Protein AF-I3REA8-F1 (afdb_monomer_lite)

Foldseek 3Di:
DVVVCVVVCVVVVVVVVVVVVVVVCVPPPDPLVVLLVLLVVLLVVCVVVVPPPSVVSVVLSVVSVVDPDRVSSVVSSVVSVVVSVVVVVVVVVLVLVLLLLVLLLLLLVQLVLCVVVVNPVLPVLSVVLNVCVVVVNSPVSVVSSVVSVVVSVVVVVVPPPPDPDPDLVVLLVVLVLLLVLVLVLLVVLLVLDDPVLNVVSVVVSVVSVVLVVVLVVCVVVVNSVVSSVSSVVCVVVSVVSSVVSLVSCLVSLVVCCVVPVVVLLVVLLVLLVVVCPDPVLPSLSSSLNSLSVSLVVCVVVVVSVSSSVSSSSSVVSSSVVVSVPPD

pLDDT: mean 73.1, std 14.14, range [31.59, 96.38]

Structure (mmCIF, N/CA/C/O backbone):
data_AF-I3REA8-F1
#
_entry.id   AF-I3REA8-F1
#
loop_
_atom_site.group_PDB
_atom_site.id
_atom_site.type_symbol
_atom_site.label_atom_id
_atom_site.label_alt_id
_atom_site.label_comp_id
_atom_site.label_asym_id
_atom_site.label_entity_id
_atom_site.label_seq_id
_atom_site.pdbx_PDB_ins_code
_atom_site.Cartn_x
_atom_site.Cartn_y
_atom_site.Cartn_z
_atom_site.occupancy
_atom_site.B_iso_or_equiv
_atom_site.auth_seq_id
_atom_site.auth_comp_id
_atom_site.auth_asym_id
_atom_site.auth_atom_id
_atom_site.pdbx_PDB_model_num
ATOM 1 N N . MET A 1 1 ? 36.494 4.243 -7.833 1.00 34.94 1 MET A N 1
ATOM 2 C CA . MET A 1 1 ? 37.443 4.760 -8.853 1.00 34.94 1 MET A CA 1
ATOM 3 C C . MET A 1 1 ? 37.612 3.850 -10.078 1.00 34.94 1 MET A C 1
ATOM 5 O O . MET A 1 1 ? 37.670 4.367 -11.185 1.00 34.94 1 MET A O 1
ATOM 9 N N . VAL A 1 2 ? 37.601 2.518 -9.927 1.00 32.12 2 VAL A N 1
ATOM 10 C CA . VAL A 1 2 ? 37.816 1.547 -11.028 1.00 32.12 2 VAL A CA 1
ATOM 11 C C . VAL A 1 2 ? 36.715 1.563 -12.116 1.00 32.12 2 VAL A C 1
ATOM 13 O O . VAL A 1 2 ? 37.004 1.344 -13.288 1.00 32.12 2 VAL A O 1
ATOM 16 N N . GLY A 1 3 ? 35.459 1.883 -11.772 1.00 35.16 3 GLY A N 1
ATOM 17 C CA . GLY A 1 3 ? 34.331 1.889 -12.725 1.00 35.16 3 GLY A CA 1
ATOM 18 C C . GLY A 1 3 ? 34.251 3.112 -13.652 1.00 35.16 3 GLY A C 1
ATOM 19 O O . GLY A 1 3 ? 33.895 2.970 -14.820 1.00 35.16 3 GLY A O 1
ATOM 20 N N . ILE A 1 4 ? 34.625 4.299 -13.159 1.00 37.66 4 ILE A N 1
ATOM 21 C CA . ILE A 1 4 ? 34.679 5.535 -13.963 1.00 37.66 4 ILE A CA 1
ATOM 22 C C . ILE A 1 4 ? 35.888 5.482 -14.895 1.00 37.66 4 ILE A C 1
ATOM 24 O O . ILE A 1 4 ? 35.746 5.774 -16.077 1.00 37.66 4 ILE A O 1
ATOM 28 N N . PHE A 1 5 ? 37.033 4.993 -14.402 1.00 31.59 5 PHE A N 1
ATOM 29 C CA . PHE A 1 5 ? 38.205 4.755 -15.243 1.00 31.59 5 PHE A CA 1
ATOM 30 C C . PHE A 1 5 ? 37.894 3.779 -16.377 1.00 31.59 5 PHE A C 1
ATOM 32 O O . PHE A 1 5 ? 38.229 4.078 -17.510 1.00 31.59 5 PHE A O 1
ATOM 39 N N . ARG A 1 6 ? 37.165 2.679 -16.129 1.00 37.62 6 ARG A N 1
ATOM 40 C CA . ARG A 1 6 ? 36.762 1.750 -17.201 1.00 37.62 6 ARG A CA 1
ATOM 41 C C . ARG A 1 6 ? 35.836 2.385 -18.243 1.00 37.62 6 ARG A C 1
ATOM 43 O O . ARG A 1 6 ? 36.016 2.119 -19.420 1.00 37.62 6 ARG A O 1
ATOM 50 N N . ARG A 1 7 ? 34.870 3.225 -17.849 1.00 41.00 7 ARG A N 1
ATOM 51 C CA . ARG A 1 7 ? 33.922 3.859 -18.791 1.00 41.00 7 ARG A CA 1
ATOM 52 C C . ARG A 1 7 ? 34.532 5.021 -19.569 1.00 41.00 7 ARG A C 1
ATOM 54 O O . ARG A 1 7 ? 34.308 5.120 -20.769 1.00 41.00 7 ARG A O 1
ATOM 61 N N . VAL A 1 8 ? 35.321 5.866 -18.906 1.00 43.66 8 VAL A N 1
ATOM 62 C CA . VAL A 1 8 ? 36.072 6.944 -19.564 1.00 43.66 8 VAL A CA 1
ATOM 63 C C . VAL A 1 8 ? 37.126 6.339 -20.484 1.00 43.66 8 VAL A C 1
ATOM 65 O O . VAL A 1 8 ? 37.242 6.782 -21.617 1.00 43.66 8 VAL A O 1
ATOM 68 N N . PHE A 1 9 ? 37.803 5.266 -20.063 1.00 40.03 9 PHE A N 1
ATOM 69 C CA . PHE A 1 9 ? 38.713 4.520 -20.926 1.00 40.03 9 PHE A CA 1
ATOM 70 C C . PHE A 1 9 ? 37.974 3.920 -22.125 1.00 40.03 9 PHE A C 1
ATOM 72 O O . PHE A 1 9 ? 38.413 4.149 -23.233 1.00 40.03 9 PHE A O 1
ATOM 79 N N . SER A 1 10 ? 36.809 3.280 -21.972 1.00 46.38 10 SER A N 1
ATOM 80 C CA . SER A 1 10 ? 36.056 2.759 -23.127 1.00 46.38 10 SER A CA 1
ATOM 81 C C . SER A 1 10 ? 35.596 3.845 -24.105 1.00 46.38 10 SER A C 1
ATOM 83 O O . SER A 1 10 ? 35.670 3.637 -25.311 1.00 46.38 10 SER A O 1
ATOM 85 N N . ILE A 1 11 ? 35.141 5.002 -23.615 1.00 47.31 11 ILE A N 1
ATOM 86 C CA . ILE A 1 11 ? 34.682 6.114 -24.465 1.00 47.31 11 ILE A CA 1
ATOM 87 C C . ILE A 1 11 ? 35.872 6.792 -25.152 1.00 47.31 11 ILE A C 1
ATOM 89 O O . ILE A 1 11 ? 35.827 7.029 -26.354 1.00 47.31 11 ILE A O 1
ATOM 93 N N . VAL A 1 12 ? 36.960 7.050 -24.422 1.00 45.16 12 VAL A N 1
ATOM 94 C CA . VAL A 1 12 ? 38.190 7.629 -24.978 1.00 45.16 12 VAL A CA 1
ATOM 95 C C . VAL A 1 12 ? 38.856 6.649 -25.938 1.00 45.16 12 VAL A C 1
ATOM 97 O O . VAL A 1 12 ? 39.267 7.066 -27.009 1.00 45.16 12 VAL A O 1
ATOM 100 N N . SER A 1 13 ? 38.895 5.351 -25.632 1.00 44.44 13 SER A N 1
ATOM 101 C CA . SER A 1 13 ? 39.387 4.312 -26.538 1.00 44.44 13 SER A CA 1
ATOM 102 C C . SER A 1 13 ? 38.516 4.189 -27.778 1.00 44.44 13 SER A C 1
ATOM 104 O O . SER A 1 13 ? 39.076 4.011 -28.844 1.00 44.44 13 SER A O 1
ATOM 106 N N . PHE A 1 14 ? 37.190 4.327 -27.680 1.00 52.16 14 PHE A N 1
ATOM 107 C CA . PHE A 1 14 ? 36.294 4.298 -28.839 1.00 52.16 14 PHE A CA 1
ATOM 108 C C . PHE A 1 14 ? 36.443 5.552 -29.709 1.00 52.16 14 PHE A C 1
ATOM 110 O O . PHE A 1 14 ? 36.557 5.432 -30.921 1.00 52.16 14 PHE A O 1
ATOM 117 N N . ILE A 1 15 ? 36.538 6.744 -29.111 1.00 51.16 15 ILE A N 1
ATOM 118 C CA . ILE A 1 15 ? 36.806 7.998 -29.835 1.00 51.16 15 ILE A CA 1
ATOM 119 C C . ILE A 1 15 ? 38.202 7.968 -30.465 1.00 51.16 15 ILE A C 1
ATOM 121 O O . ILE A 1 15 ? 38.361 8.378 -31.608 1.00 51.16 15 ILE A O 1
ATOM 125 N N . PHE A 1 16 ? 39.206 7.440 -29.762 1.00 48.69 16 PHE A N 1
ATOM 126 C CA . PHE A 1 16 ? 40.563 7.277 -30.280 1.00 48.69 16 PHE A CA 1
ATOM 127 C C . PHE A 1 16 ? 40.622 6.205 -31.371 1.00 48.69 16 PHE A C 1
ATOM 129 O O . PHE A 1 16 ? 41.344 6.389 -32.346 1.00 48.69 16 PHE A O 1
ATOM 136 N N . LEU A 1 17 ? 39.828 5.130 -31.268 1.00 49.34 17 LEU A N 1
ATOM 137 C CA . LEU A 1 17 ? 39.669 4.143 -32.335 1.00 49.34 17 LEU A CA 1
ATOM 138 C C . LEU A 1 17 ? 39.026 4.803 -33.551 1.00 49.34 17 LEU A C 1
ATOM 140 O O . LEU A 1 17 ? 39.574 4.691 -34.630 1.00 49.34 17 LEU A O 1
ATOM 144 N N . MET A 1 18 ? 37.938 5.555 -33.375 1.00 54.00 18 MET A N 1
ATOM 145 C CA . MET A 1 18 ? 37.237 6.262 -34.451 1.00 54.00 18 MET A CA 1
ATOM 146 C C . MET A 1 18 ? 38.106 7.350 -35.091 1.00 54.00 18 MET A C 1
ATOM 148 O O . MET A 1 18 ? 38.088 7.494 -36.306 1.00 54.00 18 MET A O 1
ATOM 152 N N . ALA A 1 19 ? 38.918 8.070 -34.312 1.00 49.66 19 ALA A N 1
ATOM 153 C CA . ALA A 1 19 ? 39.849 9.083 -34.807 1.00 49.66 19 ALA A CA 1
ATOM 154 C C . ALA A 1 19 ? 41.072 8.464 -35.505 1.00 49.66 19 ALA A C 1
ATOM 156 O O . ALA A 1 19 ? 41.482 8.946 -36.557 1.00 49.66 19 ALA A O 1
ATOM 157 N N . SER A 1 20 ? 41.624 7.367 -34.974 1.00 46.41 20 SER A N 1
ATOM 158 C CA . SER A 1 20 ? 42.714 6.612 -35.617 1.00 46.41 20 SER A CA 1
ATOM 159 C C . SER A 1 20 ? 42.225 5.907 -36.882 1.00 46.41 20 SER A C 1
ATOM 161 O O . SER A 1 20 ? 42.949 5.842 -37.870 1.00 46.41 20 SER A O 1
ATOM 163 N N . PHE A 1 21 ? 40.977 5.436 -36.878 1.00 48.91 21 PHE A N 1
ATOM 164 C CA . PHE A 1 21 ? 40.299 4.851 -38.029 1.00 48.91 21 PHE A CA 1
ATOM 165 C C . PHE A 1 21 ? 39.989 5.926 -39.075 1.00 48.91 21 PHE A C 1
ATOM 167 O O . PHE A 1 21 ? 40.261 5.698 -40.245 1.00 48.91 21 PHE A O 1
ATOM 174 N N . ALA A 1 22 ? 39.545 7.125 -38.675 1.00 49.56 22 ALA A N 1
ATOM 175 C CA . ALA A 1 22 ? 39.353 8.287 -39.553 1.00 49.56 22 ALA A CA 1
ATOM 176 C C . ALA A 1 22 ? 40.673 8.795 -40.170 1.00 49.56 22 ALA A C 1
ATOM 178 O O . ALA A 1 22 ? 40.727 9.127 -41.353 1.00 49.56 22 ALA A O 1
ATOM 179 N N . TYR A 1 23 ? 41.764 8.810 -39.395 1.00 46.69 23 TYR A N 1
ATOM 180 C CA . TYR A 1 23 ? 43.090 9.212 -39.874 1.00 46.69 23 TYR A CA 1
ATOM 181 C C . TYR A 1 23 ? 43.719 8.160 -40.804 1.00 46.69 23 TYR A C 1
ATOM 183 O O . TYR A 1 23 ? 44.308 8.507 -41.826 1.00 46.69 23 TYR A O 1
ATOM 191 N N . ALA A 1 24 ? 43.543 6.868 -40.507 1.00 43.19 24 ALA A N 1
ATOM 192 C CA . ALA A 1 24 ? 43.975 5.776 -41.381 1.00 43.19 24 ALA A CA 1
ATOM 193 C C . ALA A 1 24 ? 43.158 5.697 -42.691 1.00 43.19 24 ALA A C 1
ATOM 195 O O . ALA A 1 24 ? 43.702 5.323 -43.728 1.00 43.19 24 ALA A O 1
ATOM 196 N N . THR A 1 25 ? 41.877 6.091 -42.673 1.00 48.91 25 THR A N 1
ATOM 197 C CA . THR A 1 25 ? 40.966 6.044 -43.838 1.00 48.91 25 THR A CA 1
ATOM 198 C C . THR A 1 25 ? 41.078 7.238 -44.788 1.00 48.91 25 THR A C 1
ATOM 200 O O . THR A 1 25 ? 40.763 7.077 -45.967 1.00 48.91 25 THR A O 1
ATOM 203 N N . TYR A 1 26 ? 41.605 8.393 -44.356 1.00 45.50 26 TYR A N 1
ATOM 204 C CA . TYR A 1 26 ? 41.905 9.521 -45.259 1.00 45.50 26 TYR A CA 1
ATOM 205 C C . TYR A 1 26 ? 42.948 9.159 -46.338 1.00 45.50 26 TYR A C 1
ATOM 207 O O . TYR A 1 26 ? 42.904 9.693 -47.442 1.00 45.50 26 TYR A O 1
ATOM 215 N N . ASN A 1 27 ? 43.845 8.206 -46.052 1.00 49.44 27 ASN A N 1
ATOM 216 C CA . ASN A 1 27 ? 44.946 7.831 -46.948 1.00 49.44 27 ASN A CA 1
ATOM 217 C C . ASN A 1 27 ? 44.719 6.538 -47.765 1.00 49.44 27 ASN A C 1
ATOM 219 O O . ASN A 1 27 ? 45.520 6.269 -48.657 1.00 49.44 27 ASN A O 1
ATOM 223 N N . ALA A 1 28 ? 43.676 5.733 -47.496 1.00 48.09 28 ALA A N 1
ATOM 224 C CA . ALA A 1 28 ? 43.555 4.366 -48.048 1.00 48.09 28 ALA A CA 1
ATOM 225 C C . ALA A 1 28 ? 42.221 4.013 -48.751 1.00 48.09 28 ALA A C 1
ATOM 227 O O . ALA A 1 28 ? 42.108 2.930 -49.323 1.00 48.09 28 ALA A O 1
ATOM 228 N N . GLY A 1 29 ? 41.226 4.909 -48.769 1.00 53.38 29 GLY A N 1
ATOM 229 C CA . GLY A 1 29 ? 39.889 4.611 -49.303 1.00 53.38 29 GLY A CA 1
ATOM 230 C C . GLY A 1 29 ? 38.980 3.922 -48.274 1.00 53.38 29 GLY A C 1
ATOM 231 O O . GLY A 1 29 ? 39.440 3.226 -47.372 1.00 53.38 29 GLY A O 1
ATOM 232 N N . TYR A 1 30 ? 37.671 4.168 -48.362 1.00 56.44 30 TYR A N 1
ATOM 233 C CA . TYR A 1 30 ? 36.697 3.734 -47.353 1.00 56.44 30 TYR A CA 1
ATOM 234 C C . TYR A 1 30 ? 36.359 2.240 -47.451 1.00 56.44 30 TYR A C 1
ATOM 236 O O . TYR A 1 30 ? 35.875 1.773 -48.484 1.00 56.44 30 TYR A O 1
ATOM 244 N N . ASP A 1 31 ? 36.496 1.514 -46.337 1.00 64.12 31 ASP A N 1
ATOM 245 C CA . ASP A 1 31 ? 35.938 0.168 -46.183 1.00 64.12 31 ASP A CA 1
ATOM 246 C C . ASP A 1 31 ? 34.437 0.240 -45.861 1.00 64.12 31 ASP A C 1
ATOM 248 O O . ASP A 1 31 ? 33.996 0.211 -44.708 1.00 64.12 31 ASP A O 1
ATOM 252 N N . VAL A 1 32 ? 33.635 0.334 -46.921 1.00 63.66 32 VAL A N 1
ATOM 253 C CA . VAL A 1 32 ? 32.167 0.333 -46.845 1.00 63.66 32 VAL A CA 1
ATOM 254 C C . VAL A 1 32 ? 31.642 -0.934 -46.153 1.00 63.66 32 VAL A C 1
ATOM 256 O O . VAL A 1 32 ? 30.628 -0.870 -45.462 1.00 63.66 32 VAL A O 1
ATOM 259 N N . ARG A 1 33 ? 32.340 -2.078 -46.253 1.00 65.12 33 ARG A N 1
ATOM 260 C CA . ARG A 1 33 ? 31.916 -3.322 -45.583 1.00 65.12 33 ARG A CA 1
ATOM 261 C C . ARG A 1 33 ? 32.076 -3.227 -44.067 1.00 65.12 33 ARG A C 1
ATOM 263 O O . ARG A 1 33 ? 31.204 -3.702 -43.343 1.00 65.12 33 ARG A O 1
ATOM 270 N N . GLY A 1 34 ? 33.131 -2.568 -43.590 1.00 60.69 34 GLY A N 1
ATOM 271 C CA . GLY A 1 34 ? 33.326 -2.278 -42.168 1.00 60.69 34 GLY A CA 1
ATOM 272 C C . GLY A 1 34 ? 32.207 -1.412 -41.576 1.00 60.69 34 GLY A C 1
ATOM 273 O O . GLY A 1 34 ? 31.684 -1.724 -40.506 1.00 60.69 34 GLY A O 1
ATOM 274 N N . LEU A 1 35 ? 31.770 -0.373 -42.297 1.00 64.50 35 LEU A N 1
ATOM 275 C CA . LEU A 1 35 ? 30.664 0.502 -41.870 1.00 64.50 35 LEU A CA 1
ATOM 276 C C . LEU A 1 35 ? 29.311 -0.226 -41.831 1.00 64.50 35 LEU A C 1
ATOM 278 O O . LEU A 1 35 ? 28.515 -0.014 -40.912 1.00 64.50 35 LEU A O 1
ATOM 282 N N . VAL A 1 36 ? 29.069 -1.129 -42.787 1.00 68.88 36 VAL A N 1
ATOM 283 C CA . VAL A 1 36 ? 27.888 -2.008 -42.779 1.00 68.88 36 VAL A CA 1
ATOM 284 C C . VAL A 1 36 ? 27.900 -2.904 -41.536 1.00 68.88 36 VAL A C 1
ATOM 286 O O . VAL A 1 36 ? 26.904 -2.944 -40.819 1.00 68.88 36 VAL A O 1
ATOM 289 N N . ALA A 1 37 ? 29.029 -3.544 -41.218 1.00 67.31 37 ALA A N 1
ATOM 290 C CA . ALA A 1 37 ? 29.143 -4.423 -40.051 1.00 67.31 37 ALA A CA 1
ATOM 291 C C . ALA A 1 37 ? 28.946 -3.681 -38.713 1.00 67.31 37 ALA A C 1
ATOM 293 O O . ALA A 1 37 ? 28.313 -4.200 -37.791 1.00 67.31 37 ALA A O 1
ATOM 294 N N . ILE A 1 38 ? 29.455 -2.448 -38.595 1.00 64.31 38 ILE A N 1
ATOM 295 C CA . ILE A 1 38 ? 29.219 -1.589 -37.421 1.00 64.31 38 ILE A CA 1
ATOM 296 C C . ILE A 1 38 ? 27.727 -1.259 -37.290 1.00 64.31 38 ILE A C 1
ATOM 298 O O . ILE A 1 38 ? 27.168 -1.347 -36.196 1.00 64.31 38 ILE A O 1
ATOM 302 N N . SER A 1 39 ? 27.068 -0.931 -38.401 1.00 70.62 39 SER A N 1
ATOM 303 C CA . SER A 1 39 ? 25.641 -0.594 -38.427 1.00 70.62 39 SER A CA 1
ATOM 304 C C . SER A 1 39 ? 24.752 -1.794 -38.073 1.00 70.62 39 SER A C 1
ATOM 306 O O . SER A 1 39 ? 23.828 -1.663 -37.273 1.00 70.62 39 SER A O 1
ATOM 308 N N . GLU A 1 40 ? 25.066 -2.986 -38.587 1.00 72.19 40 GLU A N 1
ATOM 309 C CA . GLU A 1 40 ? 24.373 -4.233 -38.232 1.00 72.19 40 GLU A CA 1
ATOM 310 C C . GLU A 1 40 ? 24.518 -4.578 -36.743 1.00 72.19 40 GLU A C 1
ATOM 312 O O . GLU A 1 40 ? 23.545 -4.977 -36.099 1.00 72.19 40 GLU A O 1
ATOM 317 N N . ASN A 1 41 ? 25.707 -4.376 -36.167 1.00 66.56 41 ASN A N 1
ATOM 318 C CA . ASN A 1 41 ? 25.930 -4.574 -34.735 1.00 66.56 41 ASN A CA 1
ATOM 319 C C . ASN A 1 41 ? 25.129 -3.580 -33.885 1.00 66.56 41 ASN A C 1
ATOM 321 O O . ASN A 1 41 ? 24.501 -3.986 -32.905 1.00 66.56 41 ASN A O 1
ATOM 325 N N . SER A 1 42 ? 25.110 -2.300 -34.262 1.00 63.94 42 SER A N 1
ATOM 326 C CA . SER A 1 42 ? 24.297 -1.278 -33.589 1.00 63.94 42 SER A CA 1
ATOM 327 C C . SER A 1 42 ? 22.808 -1.633 -33.623 1.00 63.94 42 SER A C 1
ATOM 329 O O . SER A 1 42 ? 22.138 -1.562 -32.593 1.00 63.94 42 SER A O 1
ATOM 331 N N . TYR A 1 43 ? 22.308 -2.114 -34.766 1.00 72.81 43 TYR A N 1
ATOM 332 C CA . TYR A 1 43 ? 20.936 -2.607 -34.897 1.00 72.81 43 TYR A CA 1
ATOM 333 C C . TYR A 1 43 ? 20.658 -3.819 -34.005 1.00 72.81 43 TYR A C 1
ATOM 335 O O . TYR A 1 43 ? 19.687 -3.799 -33.255 1.00 72.81 43 TYR A O 1
ATOM 343 N N . SER A 1 44 ? 21.525 -4.838 -34.005 1.00 66.62 44 SER A N 1
ATOM 344 C CA . SER A 1 44 ? 21.339 -6.031 -33.165 1.00 66.62 44 SER A CA 1
ATOM 345 C C . SER A 1 44 ? 21.318 -5.691 -31.669 1.00 66.62 44 SER A C 1
ATOM 347 O O . SER A 1 44 ? 20.551 -6.273 -30.899 1.00 66.62 44 SER A O 1
ATOM 349 N N . ILE A 1 45 ? 22.125 -4.715 -31.237 1.00 58.00 45 ILE A N 1
ATOM 350 C CA . ILE A 1 45 ? 22.083 -4.200 -29.864 1.00 58.00 45 ILE A CA 1
ATOM 351 C C . ILE A 1 45 ? 20.725 -3.538 -29.582 1.00 58.00 45 ILE A C 1
ATOM 353 O O . ILE A 1 45 ? 20.102 -3.853 -28.568 1.00 58.00 45 ILE A O 1
ATOM 357 N N . CYS A 1 46 ? 20.233 -2.669 -30.469 1.00 62.31 46 CYS A N 1
ATOM 358 C CA . CYS A 1 46 ? 18.924 -2.020 -30.329 1.00 62.31 46 CYS A CA 1
ATOM 359 C C . CYS A 1 46 ? 17.749 -3.016 -30.352 1.00 62.31 46 CYS A C 1
ATOM 361 O O . CYS A 1 46 ? 16.802 -2.864 -29.578 1.00 62.31 46 CYS A O 1
ATOM 363 N N . GLU A 1 47 ? 17.826 -4.058 -31.180 1.00 69.38 47 GLU A N 1
ATOM 364 C CA . GLU A 1 47 ? 16.844 -5.143 -31.279 1.00 69.38 47 GLU A CA 1
ATOM 365 C C . GLU A 1 47 ? 16.774 -5.946 -29.976 1.00 69.38 47 GLU A C 1
ATOM 367 O O . GLU A 1 47 ? 15.705 -6.075 -29.373 1.00 69.38 47 GLU A O 1
ATOM 372 N N . ARG A 1 48 ? 17.927 -6.400 -29.461 1.00 59.41 48 ARG A N 1
ATOM 373 C CA . ARG A 1 48 ? 18.016 -7.106 -28.169 1.00 59.41 48 ARG A CA 1
ATOM 374 C C . ARG A 1 48 ? 17.482 -6.273 -27.005 1.00 59.41 48 ARG A C 1
ATOM 376 O O . ARG A 1 48 ? 16.978 -6.830 -26.031 1.00 59.41 48 ARG A O 1
ATOM 383 N N . LEU A 1 49 ? 17.598 -4.950 -27.098 1.00 53.28 49 LEU A N 1
ATOM 384 C CA . LEU A 1 49 ? 17.145 -4.005 -26.079 1.00 53.28 49 LEU A CA 1
ATOM 385 C C . LEU A 1 49 ? 15.704 -3.505 -26.285 1.00 53.28 49 LEU A C 1
ATOM 387 O O . LEU A 1 49 ? 15.243 -2.711 -25.468 1.00 53.28 49 LEU A O 1
ATOM 391 N N . LYS A 1 50 ? 14.975 -4.003 -27.298 1.00 67.38 50 LYS A N 1
ATOM 392 C CA . LYS A 1 50 ? 13.574 -3.648 -27.604 1.00 67.38 50 LYS A CA 1
ATOM 393 C C . LYS A 1 50 ? 13.361 -2.146 -27.845 1.00 67.38 50 LYS A C 1
ATOM 395 O O . LYS A 1 50 ? 12.512 -1.520 -27.209 1.00 67.38 50 LYS A O 1
ATOM 400 N N . TYR A 1 51 ? 14.147 -1.564 -28.748 1.00 64.06 51 TYR A N 1
ATOM 401 C CA . TYR A 1 51 ? 13.960 -0.179 -29.188 1.00 64.06 51 TYR A CA 1
ATOM 402 C C . TYR A 1 51 ? 12.566 0.047 -29.816 1.00 64.06 51 TYR A C 1
ATOM 404 O O . TYR A 1 51 ? 12.031 -0.841 -30.475 1.00 64.06 51 TYR A O 1
ATOM 412 N N . GLU A 1 52 ? 11.959 1.217 -29.591 1.00 67.81 52 GLU A N 1
ATOM 413 C CA . GLU A 1 52 ? 10.585 1.508 -30.045 1.00 67.81 52 GLU A CA 1
ATOM 414 C C . GLU A 1 52 ? 10.519 1.747 -31.567 1.00 67.81 52 GLU A C 1
ATOM 416 O O . GLU A 1 52 ? 9.602 1.244 -32.215 1.00 67.81 52 GLU A O 1
ATOM 421 N N . ASP A 1 53 ? 11.541 2.376 -32.163 1.00 72.06 53 ASP A N 1
ATOM 422 C CA . ASP A 1 53 ? 11.599 2.672 -33.606 1.00 72.06 53 ASP A CA 1
ATOM 423 C C . ASP A 1 53 ? 12.543 1.711 -34.355 1.00 72.06 53 ASP A C 1
ATOM 425 O O . ASP A 1 53 ? 13.376 2.110 -35.170 1.00 72.06 53 ASP A O 1
ATOM 429 N N . LEU A 1 54 ? 12.443 0.404 -34.072 1.00 73.75 54 LEU A N 1
ATOM 430 C CA . LEU A 1 54 ? 13.278 -0.620 -34.727 1.00 73.75 54 LEU A CA 1
ATOM 431 C C . LEU A 1 54 ? 13.166 -0.600 -36.252 1.00 73.75 54 LEU A C 1
ATOM 433 O O . LEU A 1 54 ? 14.134 -0.921 -36.933 1.00 73.75 54 LEU A O 1
ATOM 437 N N . LYS A 1 55 ? 12.008 -0.194 -36.774 1.00 78.75 55 LYS A N 1
ATOM 438 C CA . LYS A 1 55 ? 11.740 -0.123 -38.210 1.00 78.75 55 LYS A CA 1
ATOM 439 C C . LYS A 1 55 ? 12.593 0.940 -38.910 1.00 78.75 55 LYS A C 1
ATOM 441 O O . LYS A 1 55 ? 13.144 0.668 -39.966 1.00 78.75 55 LYS A O 1
ATOM 446 N N . GLU A 1 56 ? 12.775 2.103 -38.284 1.00 77.56 56 GLU A N 1
ATOM 447 C CA . GLU A 1 56 ? 13.625 3.179 -38.811 1.00 77.56 56 GLU A CA 1
ATOM 448 C C . GLU A 1 56 ? 15.102 2.753 -38.841 1.00 77.56 56 GLU A C 1
ATOM 450 O O . GLU A 1 56 ? 15.799 2.972 -39.830 1.00 77.56 56 GLU A O 1
ATOM 455 N N . LEU A 1 57 ? 15.571 2.053 -37.799 1.00 72.06 57 LEU A N 1
ATOM 456 C CA . LEU A 1 57 ? 16.928 1.493 -37.772 1.00 72.06 57 LEU A CA 1
ATOM 457 C C . LEU A 1 57 ? 17.109 0.367 -38.801 1.00 72.06 57 LEU A C 1
ATOM 459 O O . LEU A 1 57 ? 18.163 0.270 -39.427 1.00 72.06 57 LEU A O 1
ATOM 463 N N . GLU A 1 58 ? 16.096 -0.481 -38.984 1.00 81.75 58 GLU A N 1
ATOM 464 C CA . GLU A 1 58 ? 16.104 -1.553 -39.982 1.00 81.75 58 GLU A CA 1
ATOM 465 C C . GLU A 1 58 ? 16.194 -0.988 -41.406 1.00 81.75 58 GLU A C 1
ATOM 467 O O . GLU A 1 58 ? 16.953 -1.506 -42.229 1.00 81.75 58 GLU A O 1
ATOM 472 N N . ASP A 1 59 ? 15.474 0.100 -41.686 1.00 83.75 59 ASP A N 1
ATOM 473 C CA . ASP A 1 59 ? 15.495 0.784 -42.978 1.00 83.75 59 ASP A CA 1
ATOM 474 C C . ASP A 1 59 ? 16.872 1.418 -43.256 1.00 83.75 59 ASP A C 1
ATOM 476 O O . ASP A 1 59 ? 17.406 1.251 -44.354 1.00 83.75 59 ASP A O 1
ATOM 480 N N . ILE A 1 60 ? 17.520 2.016 -42.246 1.00 78.62 60 ILE A N 1
ATOM 481 C CA . ILE A 1 60 ? 18.896 2.545 -42.349 1.00 78.62 60 ILE A CA 1
ATOM 482 C C . ILE A 1 60 ? 19.919 1.418 -42.600 1.00 78.62 60 ILE A C 1
ATOM 484 O O . ILE A 1 60 ? 20.819 1.567 -43.433 1.00 78.62 60 ILE A O 1
ATOM 488 N N . VAL A 1 61 ? 19.777 0.262 -41.935 1.00 80.62 61 VAL A N 1
ATOM 489 C CA . VAL A 1 61 ? 20.638 -0.918 -42.171 1.00 80.62 61 VAL A CA 1
ATOM 490 C C . VAL A 1 61 ? 20.416 -1.517 -43.562 1.00 80.62 61 VAL A C 1
ATOM 492 O O . VAL A 1 61 ? 21.365 -1.979 -44.199 1.00 80.62 61 VAL A O 1
ATOM 495 N N . LYS A 1 62 ? 19.180 -1.526 -44.067 1.00 84.19 62 LYS A N 1
ATOM 496 C CA . LYS A 1 62 ? 18.896 -1.954 -45.445 1.00 84.19 62 LYS A CA 1
ATOM 497 C C . LYS A 1 62 ? 19.489 -0.982 -46.457 1.00 84.19 62 LYS A C 1
ATOM 499 O O . LYS A 1 62 ? 20.052 -1.423 -47.457 1.00 84.19 62 LYS A O 1
ATOM 504 N N . GLU A 1 63 ? 19.408 0.316 -46.183 1.00 82.81 63 GLU A N 1
ATOM 505 C CA . GLU A 1 63 ? 19.937 1.348 -47.064 1.00 82.81 63 GLU A CA 1
ATOM 506 C C . GLU A 1 63 ? 21.466 1.274 -47.159 1.00 82.81 63 GLU A C 1
ATOM 508 O O . GLU A 1 63 ? 21.996 1.215 -48.268 1.00 82.81 63 GLU A O 1
ATOM 513 N N . ILE A 1 64 ? 22.187 1.168 -46.035 1.00 78.56 64 ILE A N 1
ATOM 514 C CA . ILE A 1 64 ? 23.661 1.139 -46.044 1.00 78.56 64 ILE A CA 1
ATOM 515 C C . ILE A 1 64 ? 24.230 -0.077 -46.798 1.00 78.56 64 ILE A C 1
ATOM 517 O O . ILE A 1 64 ? 25.269 0.036 -47.446 1.00 78.56 64 ILE A O 1
ATOM 521 N N . LYS A 1 65 ? 23.516 -1.215 -46.813 1.00 80.31 65 LYS A N 1
ATOM 522 C CA . LYS A 1 65 ? 23.885 -2.414 -47.594 1.00 80.31 65 LYS A CA 1
ATOM 523 C C . LYS A 1 65 ? 23.863 -2.187 -49.109 1.00 80.31 65 LYS A C 1
ATOM 525 O O . LYS A 1 65 ? 24.559 -2.892 -49.837 1.00 80.31 65 LYS A O 1
ATOM 530 N N . GLY A 1 66 ? 23.064 -1.231 -49.584 1.00 77.50 66 GLY A N 1
ATOM 531 C CA . GLY A 1 66 ? 22.929 -0.888 -51.003 1.00 77.50 66 GLY A CA 1
ATOM 532 C C . GLY A 1 66 ? 23.813 0.275 -51.463 1.00 77.50 66 GLY A C 1
ATOM 533 O O . GLY A 1 66 ? 23.845 0.583 -52.656 1.00 77.50 66 GLY A O 1
ATOM 534 N N . VAL A 1 67 ? 24.526 0.939 -50.549 1.00 77.00 67 VAL A N 1
ATOM 535 C CA . VAL A 1 67 ? 25.266 2.170 -50.843 1.00 77.00 67 VAL A CA 1
ATOM 536 C C . VAL A 1 67 ? 26.678 1.864 -51.344 1.00 77.00 67 VAL A C 1
ATOM 538 O O . VAL A 1 67 ? 27.470 1.202 -50.683 1.00 77.00 67 VAL A O 1
ATOM 541 N N . ARG A 1 68 ? 27.006 2.393 -52.529 1.00 67.31 68 ARG A N 1
ATOM 542 C CA . ARG A 1 68 ? 28.367 2.376 -53.102 1.00 67.31 68 ARG A CA 1
ATOM 543 C C . ARG A 1 68 ? 29.141 3.671 -52.858 1.00 67.31 68 ARG A C 1
ATOM 545 O O . ARG A 1 68 ? 30.347 3.690 -53.066 1.00 67.31 68 ARG A O 1
ATOM 552 N N . ASP A 1 69 ? 28.443 4.732 -52.455 1.00 75.50 69 ASP A N 1
ATOM 553 C CA . ASP A 1 69 ? 29.023 6.033 -52.130 1.00 75.50 69 ASP A CA 1
ATOM 554 C C . ASP A 1 69 ? 29.562 6.037 -50.686 1.00 75.50 69 ASP A C 1
ATOM 556 O O . ASP A 1 69 ? 28.776 5.938 -49.737 1.00 75.50 69 ASP A O 1
ATOM 560 N N . PRO A 1 70 ? 30.882 6.178 -50.493 1.00 62.56 70 PRO A N 1
ATOM 561 C CA . PRO A 1 70 ? 31.494 6.210 -49.173 1.00 62.56 70 PRO A CA 1
ATOM 562 C C . PRO A 1 70 ? 30.959 7.290 -48.230 1.00 62.56 70 PRO A C 1
ATOM 564 O O . PRO A 1 70 ? 30.837 7.042 -47.031 1.00 62.56 70 PRO A O 1
ATOM 567 N N . LEU A 1 71 ? 30.621 8.474 -48.751 1.00 65.06 71 LEU A N 1
ATOM 568 C CA . LEU A 1 71 ? 30.143 9.586 -47.924 1.00 65.06 71 LEU A CA 1
ATOM 569 C C . LEU A 1 71 ? 28.742 9.300 -47.389 1.00 65.06 71 LEU A C 1
ATOM 571 O O . LEU A 1 71 ? 28.463 9.513 -46.209 1.00 65.06 71 LEU A O 1
ATOM 575 N N . LYS A 1 72 ? 27.880 8.740 -48.240 1.00 71.81 72 LYS A N 1
ATOM 576 C CA . LYS A 1 72 ? 26.546 8.299 -47.842 1.00 71.81 72 LYS A CA 1
ATOM 577 C C . LYS A 1 72 ? 26.600 7.127 -46.855 1.00 71.81 72 LYS A C 1
ATOM 579 O O . LYS A 1 72 ? 25.833 7.113 -45.896 1.00 71.81 72 LYS A O 1
ATOM 584 N N . ALA A 1 73 ? 27.521 6.178 -47.037 1.00 64.69 73 ALA A N 1
ATOM 585 C CA . ALA A 1 73 ? 27.706 5.069 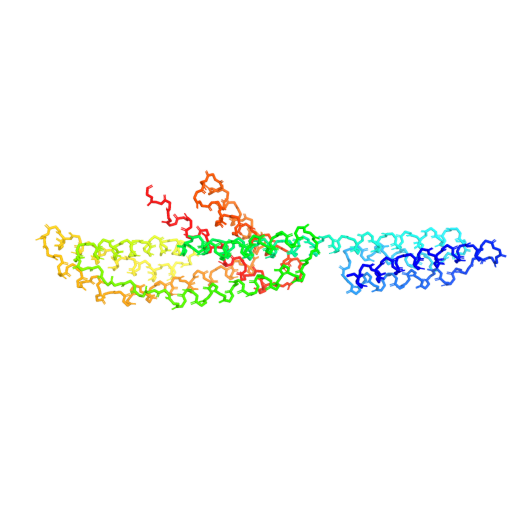-46.098 1.00 64.69 73 ALA A CA 1
ATOM 586 C C . ALA A 1 73 ? 28.169 5.561 -44.716 1.00 64.69 73 ALA A C 1
ATOM 588 O O . ALA A 1 73 ? 27.652 5.113 -43.692 1.00 64.69 73 ALA A O 1
ATOM 589 N N . LEU A 1 74 ? 29.096 6.524 -44.683 1.00 61.88 74 LEU A N 1
ATOM 590 C CA . LEU A 1 74 ? 29.558 7.153 -43.447 1.00 61.88 74 LEU A CA 1
ATOM 591 C C . LEU A 1 74 ? 28.427 7.906 -42.737 1.00 61.88 74 LEU A C 1
ATOM 593 O O . LEU A 1 74 ? 28.265 7.759 -41.527 1.00 61.88 74 LEU A O 1
ATOM 597 N N . TYR A 1 75 ? 27.627 8.670 -43.484 1.00 72.94 75 TYR A N 1
ATOM 598 C CA . TYR A 1 75 ? 26.478 9.391 -42.942 1.00 72.94 75 TYR A CA 1
ATOM 599 C C . TYR A 1 75 ? 25.480 8.438 -42.273 1.00 72.94 75 TYR A C 1
ATOM 601 O O . TYR A 1 75 ? 25.192 8.596 -41.090 1.00 72.94 75 TYR A O 1
ATOM 609 N N . LEU A 1 76 ? 25.039 7.393 -42.982 1.00 72.00 76 LEU A N 1
ATOM 610 C CA . LEU A 1 76 ? 24.087 6.405 -42.456 1.00 72.00 76 LEU A CA 1
ATOM 611 C C . LEU A 1 76 ? 24.639 5.657 -41.231 1.00 72.00 76 LEU A C 1
ATOM 613 O O . LEU A 1 76 ? 23.921 5.456 -40.249 1.00 72.00 76 LEU A O 1
ATOM 617 N N . SER A 1 77 ? 25.928 5.298 -41.252 1.00 66.81 77 SER A N 1
ATOM 618 C CA . SER A 1 77 ? 26.598 4.661 -40.111 1.00 66.81 77 SER A CA 1
ATOM 619 C C . SER A 1 77 ? 26.729 5.597 -38.903 1.00 66.81 77 SER A C 1
ATOM 621 O O . SER A 1 77 ? 26.692 5.124 -37.767 1.00 66.81 77 SER A O 1
ATOM 623 N N . SER A 1 78 ? 26.893 6.905 -39.116 1.00 65.44 78 SER A N 1
ATOM 624 C CA . SER A 1 78 ? 26.882 7.893 -38.031 1.00 65.44 78 SER A CA 1
ATOM 625 C C . SER A 1 78 ? 25.481 8.035 -37.451 1.00 65.44 78 SER A C 1
ATOM 627 O O . SER A 1 78 ? 25.317 7.975 -36.238 1.00 65.44 78 SER A O 1
ATOM 629 N N . THR A 1 79 ? 24.458 8.142 -38.305 1.00 74.62 79 THR A N 1
ATOM 630 C CA . THR A 1 79 ? 23.061 8.298 -37.881 1.00 74.62 79 THR A CA 1
ATOM 631 C C . THR A 1 79 ? 22.597 7.134 -37.010 1.00 74.62 79 THR A C 1
ATOM 633 O O . THR A 1 79 ? 22.027 7.355 -35.941 1.00 74.62 79 THR A O 1
ATOM 636 N N . ILE A 1 80 ? 22.883 5.891 -37.411 1.00 69.19 80 ILE A N 1
ATOM 637 C CA . ILE A 1 80 ? 22.505 4.719 -36.612 1.00 69.19 80 ILE A CA 1
ATOM 638 C C . ILE A 1 80 ? 23.272 4.659 -35.282 1.00 69.19 80 ILE A C 1
ATOM 640 O O . ILE A 1 80 ? 22.709 4.278 -34.254 1.00 69.19 80 ILE A O 1
ATOM 644 N N . GLY A 1 81 ? 24.541 5.083 -35.285 1.00 61.47 81 GLY A N 1
ATOM 645 C CA . GLY A 1 81 ? 25.362 5.200 -34.083 1.00 61.47 81 GLY A CA 1
ATOM 646 C C . GLY A 1 81 ? 24.812 6.241 -33.108 1.00 61.47 81 GLY A C 1
ATOM 647 O O . GLY A 1 81 ? 24.651 5.948 -31.924 1.00 61.47 81 GLY A O 1
ATOM 648 N N . ASP A 1 82 ? 24.448 7.422 -33.601 1.00 67.56 82 ASP A N 1
ATOM 649 C CA . ASP A 1 82 ? 23.891 8.511 -32.796 1.00 67.56 82 ASP A CA 1
ATOM 650 C C . ASP A 1 82 ? 22.535 8.138 -32.187 1.00 67.56 82 ASP A C 1
ATOM 652 O O . ASP A 1 82 ? 22.283 8.413 -31.009 1.00 67.56 82 ASP A O 1
ATOM 656 N N . LEU A 1 83 ? 21.677 7.451 -32.946 1.00 65.38 83 LEU A N 1
ATOM 657 C CA . LEU A 1 83 ? 20.399 6.934 -32.451 1.00 65.38 83 LEU A CA 1
ATOM 658 C C . LEU A 1 83 ? 20.604 5.882 -31.352 1.00 65.38 83 LEU A C 1
ATOM 660 O O . LEU A 1 83 ? 19.990 5.978 -30.284 1.00 65.38 83 LEU A O 1
ATOM 664 N N . ALA A 1 84 ? 21.518 4.928 -31.560 1.00 61.44 84 ALA A N 1
ATOM 665 C CA . ALA A 1 84 ? 21.855 3.916 -30.562 1.00 61.44 84 ALA A CA 1
ATOM 666 C C . ALA A 1 84 ? 22.429 4.546 -29.279 1.00 61.44 84 ALA A C 1
ATOM 668 O O . ALA A 1 84 ? 22.012 4.199 -28.171 1.00 61.44 84 ALA A O 1
ATOM 669 N N . VAL A 1 85 ? 23.331 5.524 -29.404 1.00 59.91 85 VAL A N 1
ATOM 670 C CA . VAL A 1 85 ? 23.920 6.254 -28.268 1.00 59.91 85 VAL A CA 1
ATOM 671 C C . VAL A 1 85 ? 22.871 7.094 -27.538 1.00 59.91 85 VAL A C 1
ATOM 673 O O . VAL A 1 85 ? 22.805 7.063 -26.307 1.00 59.91 85 VAL A O 1
ATOM 676 N N . SER A 1 86 ? 22.015 7.814 -28.265 1.00 60.50 86 SER A N 1
ATOM 677 C CA . SER A 1 86 ? 20.907 8.591 -27.697 1.00 60.50 86 SER A CA 1
ATOM 678 C C . SER A 1 86 ? 19.949 7.698 -26.904 1.00 60.50 86 SER A C 1
ATOM 680 O O . SER A 1 86 ? 19.561 8.036 -25.782 1.00 60.50 86 SER A O 1
ATOM 682 N N . TYR A 1 87 ? 19.630 6.510 -27.424 1.00 61.62 87 TYR A N 1
ATOM 683 C CA . TYR A 1 87 ? 18.792 5.539 -26.730 1.00 61.62 87 TYR A CA 1
ATOM 684 C C . TYR A 1 87 ? 19.466 4.946 -25.488 1.00 61.62 87 TYR A C 1
ATOM 686 O O . TYR A 1 87 ? 18.857 4.925 -24.416 1.00 61.62 87 TYR A O 1
ATOM 694 N N . LEU A 1 88 ? 20.735 4.538 -25.582 1.00 54.84 88 LEU A N 1
ATOM 695 C CA . LEU A 1 88 ? 21.509 4.068 -24.428 1.00 54.84 88 LEU A CA 1
ATOM 696 C C . LEU A 1 88 ? 21.582 5.140 -23.332 1.00 54.84 88 LEU A C 1
ATOM 698 O O . LEU A 1 88 ? 21.407 4.834 -22.151 1.00 54.84 88 LEU A O 1
ATOM 702 N N . ARG A 1 89 ? 21.727 6.413 -23.716 1.00 53.06 89 ARG A N 1
ATOM 703 C CA . ARG A 1 89 ? 21.695 7.557 -22.798 1.00 53.06 89 ARG A CA 1
ATOM 704 C C . ARG A 1 89 ? 20.314 7.753 -22.165 1.00 53.06 89 ARG A C 1
ATOM 706 O O . ARG A 1 89 ? 20.232 8.004 -20.965 1.00 53.06 89 ARG A O 1
ATOM 713 N N . ARG A 1 90 ? 19.217 7.592 -22.918 1.00 55.47 90 ARG A N 1
ATOM 714 C CA . ARG A 1 90 ? 17.840 7.611 -22.375 1.00 55.47 90 ARG A CA 1
ATOM 715 C C . ARG A 1 90 ? 17.588 6.454 -21.404 1.00 55.47 90 ARG A C 1
ATOM 717 O O . ARG A 1 90 ? 16.944 6.661 -20.376 1.00 55.47 90 ARG A O 1
ATOM 724 N N . LEU A 1 91 ? 18.105 5.259 -21.687 1.00 51.66 91 LEU A N 1
ATOM 725 C CA . LEU A 1 91 ? 18.034 4.107 -20.783 1.00 51.66 91 LEU A CA 1
ATOM 726 C C . LEU A 1 91 ? 18.848 4.330 -19.503 1.00 51.66 91 LEU A C 1
ATOM 728 O O . LEU A 1 91 ? 18.382 3.987 -18.417 1.00 51.66 91 LEU A O 1
ATOM 732 N N . GLU A 1 92 ? 20.027 4.944 -19.601 1.00 48.50 92 GLU A N 1
ATOM 733 C CA . GLU A 1 92 ? 20.850 5.302 -18.442 1.00 48.50 92 GLU A CA 1
ATOM 734 C C . GLU A 1 92 ? 20.176 6.381 -17.575 1.00 48.50 92 GLU A C 1
ATOM 736 O O . GLU A 1 92 ? 20.128 6.247 -16.352 1.00 48.50 92 GLU A O 1
ATOM 741 N N . LEU A 1 93 ? 19.545 7.386 -18.194 1.00 47.91 93 LEU A N 1
ATOM 742 C CA . LEU A 1 93 ? 18.728 8.391 -17.502 1.00 47.91 93 LEU A CA 1
ATOM 743 C C . LEU A 1 93 ? 17.504 7.766 -16.815 1.00 47.91 93 LEU A C 1
ATOM 745 O O . LEU A 1 93 ? 17.257 8.044 -15.640 1.00 47.91 93 LEU A O 1
ATOM 749 N N . LYS A 1 94 ? 16.779 6.861 -17.494 1.00 51.72 94 LYS A N 1
ATOM 750 C CA . LYS A 1 94 ? 15.669 6.100 -16.891 1.00 51.72 94 LYS A CA 1
ATOM 751 C C . LYS A 1 94 ? 16.154 5.253 -15.711 1.00 51.72 94 LYS A C 1
ATOM 753 O O . LYS A 1 94 ? 15.530 5.275 -14.653 1.00 51.72 94 LYS A O 1
ATOM 758 N N . ARG A 1 95 ? 17.293 4.564 -15.835 1.00 52.59 95 ARG A N 1
ATOM 759 C CA . ARG A 1 95 ? 17.880 3.750 -14.756 1.00 52.59 95 ARG A CA 1
ATOM 760 C C . ARG A 1 95 ? 18.299 4.595 -13.551 1.00 52.59 95 ARG A C 1
ATOM 762 O O . ARG A 1 95 ? 18.024 4.204 -12.420 1.00 52.59 95 ARG A O 1
ATOM 769 N N . ASN A 1 96 ? 18.897 5.762 -13.776 1.00 55.12 96 ASN A N 1
ATOM 770 C CA . ASN A 1 96 ? 19.259 6.686 -12.701 1.00 55.12 96 ASN A CA 1
ATOM 771 C C . ASN A 1 96 ? 18.019 7.282 -12.020 1.00 55.12 96 ASN A C 1
ATOM 773 O O . ASN A 1 96 ? 17.997 7.376 -10.796 1.00 55.12 96 ASN A O 1
ATOM 777 N N . SER A 1 97 ? 16.957 7.585 -12.776 1.00 54.69 97 SER A N 1
ATOM 778 C CA . SER A 1 97 ? 15.677 8.033 -12.205 1.00 54.69 97 SER A CA 1
ATOM 779 C C . SER A 1 97 ? 14.977 6.947 -11.372 1.00 54.69 97 SER A C 1
ATOM 781 O O . SER A 1 97 ? 14.464 7.230 -10.296 1.00 54.69 97 SER A O 1
ATOM 783 N N . LEU A 1 98 ? 15.037 5.684 -11.804 1.00 59.62 98 LEU A N 1
ATOM 784 C CA . LEU A 1 98 ? 14.536 4.521 -11.060 1.00 59.62 98 LEU A CA 1
ATOM 785 C C . LEU A 1 98 ? 15.297 4.294 -9.755 1.00 59.62 98 LEU A C 1
ATOM 787 O O . LEU A 1 98 ? 14.691 4.057 -8.711 1.00 59.62 98 LEU A O 1
ATOM 791 N N . ASN A 1 99 ? 16.628 4.353 -9.817 1.00 70.00 99 ASN A N 1
ATOM 792 C CA . ASN A 1 99 ? 17.475 4.210 -8.639 1.00 70.00 99 ASN A CA 1
ATOM 793 C C . ASN A 1 99 ? 17.225 5.349 -7.646 1.00 70.00 99 ASN A C 1
ATOM 795 O O . ASN A 1 99 ? 17.129 5.083 -6.452 1.00 70.00 99 ASN A O 1
ATOM 799 N N . LYS A 1 100 ? 17.029 6.576 -8.147 1.00 70.56 100 LYS A N 1
ATOM 800 C CA . LYS A 1 100 ? 16.644 7.736 -7.339 1.00 70.56 100 LYS A CA 1
ATOM 801 C C . LYS A 1 100 ? 15.336 7.496 -6.599 1.00 70.56 100 LYS A C 1
ATOM 803 O O . LYS A 1 100 ? 15.328 7.524 -5.376 1.00 70.56 100 LYS A O 1
ATOM 808 N N . LEU A 1 101 ? 14.274 7.155 -7.327 1.00 65.69 101 LEU A N 1
ATOM 809 C CA . LEU A 1 101 ? 12.958 6.883 -6.744 1.00 65.69 101 LEU A CA 1
ATOM 810 C C . LEU A 1 101 ? 12.994 5.731 -5.726 1.00 65.69 101 LEU A C 1
ATOM 812 O O . LEU A 1 101 ? 12.315 5.785 -4.703 1.00 65.69 101 LEU A O 1
ATOM 816 N N . LYS A 1 102 ? 13.791 4.681 -5.979 1.00 72.19 102 LYS A N 1
ATOM 817 C CA . LYS A 1 102 ? 13.960 3.560 -5.042 1.00 72.19 102 LYS A CA 1
ATOM 818 C C . LYS A 1 102 ? 14.652 4.006 -3.752 1.00 72.19 102 LYS A C 1
ATOM 820 O O . LYS A 1 102 ? 14.180 3.655 -2.674 1.00 72.19 102 LYS A O 1
ATOM 825 N N . VAL A 1 103 ? 15.757 4.742 -3.859 1.00 76.06 103 VAL A N 1
ATOM 826 C CA . VAL A 1 103 ? 16.498 5.246 -2.695 1.00 76.06 103 VAL A CA 1
ATOM 827 C C . VAL A 1 103 ? 15.647 6.235 -1.905 1.00 76.06 103 VAL A C 1
ATOM 829 O O . VAL A 1 103 ? 15.515 6.076 -0.695 1.00 76.06 103 VAL A O 1
ATOM 832 N N . GLU A 1 104 ? 15.017 7.200 -2.579 1.00 74.44 104 GLU A N 1
ATOM 833 C CA . GLU A 1 104 ? 14.118 8.172 -1.952 1.00 74.44 104 GLU A CA 1
ATOM 834 C C . GLU A 1 104 ? 12.977 7.454 -1.229 1.00 74.44 104 GLU A C 1
ATOM 836 O O . GLU A 1 104 ? 12.856 7.600 -0.016 1.00 74.44 104 GLU A O 1
ATOM 841 N N . GLY A 1 105 ? 12.237 6.569 -1.905 1.00 66.88 105 GLY A N 1
ATOM 842 C CA . GLY A 1 105 ? 11.116 5.845 -1.301 1.00 66.88 105 GLY A CA 1
ATOM 843 C C . GLY A 1 105 ? 11.495 5.006 -0.074 1.00 66.88 105 GLY A C 1
ATOM 844 O O . GLY A 1 105 ? 10.803 5.056 0.943 1.00 66.88 105 GLY A O 1
ATOM 845 N N . VAL A 1 106 ? 12.603 4.256 -0.130 1.00 73.88 106 VAL A N 1
ATOM 846 C CA . VAL A 1 106 ? 13.054 3.448 1.019 1.00 73.88 106 VAL A CA 1
ATOM 847 C C . VAL A 1 106 ? 13.573 4.345 2.148 1.00 73.88 106 VAL A C 1
ATOM 849 O O . VAL A 1 106 ? 13.239 4.096 3.305 1.00 73.88 106 VAL A O 1
ATOM 852 N N . SER A 1 107 ? 14.319 5.408 1.831 1.00 76.88 107 SER A N 1
ATOM 853 C CA . SER A 1 107 ? 14.819 6.360 2.832 1.00 76.88 107 SER A CA 1
ATOM 854 C C . SER A 1 107 ? 13.679 7.070 3.564 1.00 76.88 107 SER A C 1
ATOM 856 O O . SER A 1 107 ? 13.669 7.082 4.790 1.00 76.88 107 SER A O 1
ATOM 858 N N . SER A 1 108 ? 12.679 7.585 2.842 1.00 71.44 108 SER A N 1
ATOM 859 C CA . SER A 1 108 ? 11.535 8.290 3.429 1.00 71.44 108 SER A CA 1
ATOM 860 C C . SER A 1 108 ? 10.693 7.363 4.304 1.00 71.44 108 SER A C 1
ATOM 862 O O . SER A 1 108 ? 10.230 7.771 5.365 1.00 71.44 108 SER A O 1
ATOM 864 N N . ARG A 1 109 ? 10.549 6.086 3.920 1.00 71.56 109 ARG A N 1
ATOM 865 C CA . ARG A 1 109 ? 9.872 5.080 4.750 1.00 71.56 109 ARG A CA 1
ATOM 866 C C . ARG A 1 109 ? 10.609 4.826 6.066 1.00 71.56 109 ARG A C 1
ATOM 868 O O . ARG A 1 109 ? 9.972 4.767 7.112 1.00 71.56 109 ARG A O 1
ATOM 875 N N . ILE A 1 110 ? 11.928 4.642 6.015 1.00 75.38 110 ILE A N 1
ATOM 876 C CA . ILE A 1 110 ? 12.733 4.421 7.225 1.00 75.38 110 ILE A CA 1
ATOM 877 C C . ILE A 1 110 ? 12.680 5.663 8.116 1.00 75.38 110 ILE A C 1
ATOM 879 O O . ILE A 1 110 ? 12.427 5.531 9.308 1.00 75.38 110 ILE A O 1
ATOM 883 N N . GLU A 1 111 ? 12.841 6.855 7.537 1.00 75.50 111 GLU A N 1
ATOM 884 C CA . GLU A 1 111 ? 12.749 8.132 8.250 1.00 75.50 111 GLU A CA 1
ATOM 885 C C . GLU A 1 111 ? 11.386 8.298 8.938 1.00 75.50 111 GLU A C 1
ATOM 887 O O . GLU A 1 111 ? 11.335 8.656 10.109 1.00 75.50 111 GLU A O 1
ATOM 892 N N . TYR A 1 112 ? 10.288 7.955 8.260 1.00 66.81 112 TYR A N 1
ATOM 893 C CA . TYR A 1 112 ? 8.943 7.985 8.835 1.00 66.81 112 TYR A CA 1
ATOM 894 C C . TYR A 1 112 ? 8.803 7.093 10.073 1.00 66.81 112 TYR A C 1
ATOM 896 O O . TYR A 1 112 ? 8.404 7.565 11.138 1.00 66.81 112 TYR A O 1
ATOM 904 N N . TYR A 1 113 ? 9.141 5.806 9.957 1.00 61.91 113 TYR A N 1
ATOM 905 C CA . TYR A 1 113 ? 9.004 4.896 11.093 1.00 61.91 113 TYR A CA 1
ATOM 906 C C . TYR A 1 113 ? 9.976 5.242 12.222 1.00 61.91 113 TYR A C 1
ATOM 908 O O . TYR A 1 113 ? 9.622 5.124 13.389 1.00 61.91 113 TYR A O 1
ATOM 916 N N . ALA A 1 114 ? 11.168 5.733 11.892 1.00 72.06 114 ALA A N 1
ATOM 917 C CA . ALA A 1 114 ? 12.116 6.233 12.875 1.00 72.06 114 ALA A CA 1
ATOM 918 C C . ALA A 1 114 ? 11.559 7.435 13.653 1.00 72.06 114 ALA A C 1
ATOM 920 O O . ALA A 1 114 ? 11.689 7.480 14.873 1.00 72.06 114 ALA A O 1
ATOM 921 N N . LEU A 1 115 ? 10.877 8.370 12.979 1.00 64.06 115 LEU A N 1
ATOM 922 C CA . LEU A 1 115 ? 10.206 9.498 13.632 1.00 64.06 115 LEU A CA 1
ATOM 923 C C . LEU A 1 115 ? 9.096 9.038 14.584 1.00 64.06 115 LEU A C 1
ATOM 925 O O . LEU A 1 115 ? 9.025 9.549 15.699 1.00 64.06 115 LEU A O 1
ATOM 929 N N . ILE A 1 116 ? 8.279 8.054 14.188 1.00 60.38 116 ILE A N 1
ATOM 930 C CA . ILE A 1 116 ? 7.245 7.468 15.065 1.00 60.38 116 ILE A CA 1
ATOM 931 C C . ILE A 1 116 ? 7.871 6.844 16.314 1.00 60.38 116 ILE A C 1
ATOM 933 O O . ILE A 1 116 ? 7.359 7.012 17.417 1.00 60.38 116 ILE A O 1
ATOM 937 N N . LEU A 1 117 ? 8.985 6.134 16.141 1.00 68.75 117 LEU A N 1
ATOM 938 C CA . LEU A 1 117 ? 9.703 5.478 17.231 1.00 68.75 117 LEU A CA 1
ATOM 939 C C . LEU A 1 117 ? 10.517 6.456 18.097 1.00 68.75 117 LEU A C 1
ATOM 941 O O . LEU A 1 117 ? 11.081 6.044 19.107 1.00 68.75 117 LEU A O 1
ATOM 945 N N . GLY A 1 118 ? 10.623 7.731 17.706 1.00 66.56 118 GLY A N 1
ATOM 946 C CA . GLY A 1 118 ? 11.509 8.701 18.355 1.00 66.56 118 GLY A CA 1
ATOM 947 C C . GLY A 1 118 ? 13.003 8.407 18.156 1.00 66.56 118 GLY A C 1
ATOM 948 O O . GLY A 1 118 ? 13.839 8.908 18.909 1.00 66.56 118 GLY A O 1
ATOM 949 N N . ASP A 1 119 ? 13.359 7.609 17.148 1.00 75.94 119 ASP A N 1
ATOM 950 C CA . ASP A 1 119 ? 14.716 7.127 16.909 1.00 75.94 119 ASP A CA 1
ATOM 951 C C . ASP A 1 119 ? 15.504 8.065 15.985 1.00 75.94 119 ASP A C 1
ATOM 953 O O . ASP A 1 119 ? 15.403 8.028 14.755 1.00 75.94 119 ASP A O 1
ATOM 957 N N . ARG A 1 120 ? 16.326 8.924 16.593 1.00 80.50 120 ARG A N 1
ATOM 958 C CA . ARG A 1 120 ? 17.143 9.899 15.858 1.00 80.50 120 ARG A CA 1
ATOM 959 C C . ARG A 1 120 ? 18.266 9.259 15.042 1.00 80.50 120 ARG A C 1
ATOM 961 O O . ARG A 1 120 ? 18.660 9.844 14.035 1.00 80.50 120 ARG A O 1
ATOM 968 N N . GLU A 1 121 ? 18.778 8.100 15.447 1.00 84.25 121 GLU A N 1
ATOM 969 C CA . GLU A 1 121 ? 19.872 7.428 14.738 1.00 84.25 121 GLU A CA 1
ATOM 970 C C . GLU A 1 121 ? 19.377 6.874 13.403 1.00 84.25 121 GLU A C 1
ATOM 972 O O . GLU A 1 121 ? 19.977 7.145 12.365 1.00 84.25 121 GLU A O 1
ATOM 977 N N . LEU A 1 122 ? 18.216 6.214 13.391 1.00 84.12 122 LEU A N 1
ATOM 978 C CA . LEU A 1 122 ? 17.605 5.725 12.151 1.00 84.12 122 LEU A CA 1
ATOM 979 C C . LEU A 1 122 ? 17.243 6.855 11.175 1.00 84.12 122 LEU A C 1
ATOM 981 O O . LEU A 1 122 ? 17.383 6.690 9.960 1.00 84.12 122 LEU A O 1
ATOM 985 N N . VAL A 1 123 ? 16.822 8.018 11.685 1.00 77.88 123 VAL A N 1
ATOM 986 C CA . VAL A 1 123 ? 16.604 9.217 10.854 1.00 77.88 123 VAL A CA 1
ATOM 987 C C . VAL A 1 123 ? 17.913 9.677 10.204 1.00 77.88 123 VAL A C 1
ATOM 989 O O . VAL A 1 123 ? 17.933 10.018 9.019 1.00 77.88 123 VAL A O 1
ATOM 992 N N . ILE A 1 124 ? 19.015 9.688 10.959 1.00 86.50 124 ILE A N 1
ATOM 993 C CA . ILE A 1 124 ? 20.337 10.058 10.438 1.00 86.50 124 ILE A CA 1
ATOM 994 C C . ILE A 1 124 ? 20.785 9.061 9.365 1.00 86.50 124 ILE A C 1
ATOM 996 O O . ILE A 1 124 ? 21.222 9.493 8.299 1.00 86.50 124 ILE A O 1
ATOM 1000 N N . GLU A 1 125 ? 20.606 7.759 9.586 1.00 87.00 125 GLU A N 1
ATOM 1001 C CA . GLU A 1 125 ? 20.965 6.720 8.614 1.00 87.00 125 GLU A CA 1
ATOM 1002 C C . GLU A 1 125 ? 20.167 6.836 7.307 1.00 87.00 125 GLU A C 1
ATOM 1004 O O . GLU A 1 125 ? 20.744 6.826 6.214 1.00 87.00 125 GLU A O 1
ATOM 1009 N N . ALA A 1 126 ? 18.852 7.063 7.390 1.00 84.00 126 ALA A N 1
ATOM 1010 C CA . ALA A 1 126 ? 18.018 7.305 6.213 1.00 84.00 126 ALA A CA 1
ATOM 1011 C C . ALA A 1 126 ? 18.489 8.533 5.407 1.00 84.00 126 ALA A C 1
ATOM 1013 O O . ALA A 1 126 ? 18.551 8.500 4.172 1.00 84.00 126 ALA A O 1
ATOM 1014 N N . ARG A 1 127 ? 18.884 9.613 6.094 1.00 86.44 127 ARG A N 1
ATOM 1015 C CA . ARG A 1 127 ? 19.426 10.827 5.460 1.00 86.44 127 ARG A CA 1
ATOM 1016 C C . ARG A 1 127 ? 20.822 10.614 4.881 1.00 86.44 127 ARG A C 1
ATOM 1018 O O . ARG A 1 127 ? 21.122 11.150 3.814 1.00 86.44 127 ARG A O 1
ATOM 1025 N N . ASN A 1 128 ? 21.671 9.834 5.547 1.00 87.25 128 ASN A N 1
ATOM 1026 C CA . ASN A 1 128 ? 23.007 9.491 5.064 1.00 87.25 128 ASN A CA 1
ATOM 1027 C C . ASN A 1 128 ? 22.934 8.688 3.765 1.00 87.25 128 ASN A C 1
ATOM 1029 O O . ASN A 1 128 ? 23.653 9.010 2.815 1.00 87.25 128 ASN A O 1
ATOM 1033 N N . ALA A 1 129 ? 22.006 7.732 3.676 1.00 86.75 129 ALA A N 1
ATOM 1034 C CA . ALA A 1 129 ? 21.740 7.006 2.441 1.00 86.75 129 ALA A CA 1
ATOM 1035 C C . ALA A 1 129 ? 21.322 7.936 1.289 1.00 86.75 129 ALA A C 1
ATOM 1037 O O . ALA A 1 129 ? 21.798 7.774 0.161 1.00 86.75 129 ALA A O 1
ATOM 1038 N N . ARG A 1 130 ? 20.480 8.943 1.565 1.00 82.81 130 ARG A N 1
ATOM 1039 C CA . ARG A 1 130 ? 20.051 9.938 0.566 1.00 82.81 130 ARG A CA 1
ATOM 1040 C C . ARG A 1 130 ? 21.231 10.799 0.093 1.00 82.81 130 ARG A C 1
ATOM 1042 O O . ARG A 1 130 ? 21.469 10.903 -1.107 1.00 82.81 130 ARG A O 1
ATOM 1049 N N . LYS A 1 131 ? 22.062 11.289 1.020 1.00 86.31 131 LYS A N 1
ATOM 1050 C CA . LYS A 1 131 ? 23.297 12.040 0.708 1.00 86.31 131 LYS A CA 1
ATOM 1051 C C . LYS A 1 131 ? 24.339 11.212 -0.050 1.00 86.31 131 LYS A C 1
ATOM 1053 O O . LYS A 1 131 ? 25.113 11.758 -0.834 1.00 86.31 131 LYS A O 1
ATOM 1058 N N . ALA A 1 132 ? 24.443 9.909 0.214 1.00 84.06 132 ALA A N 1
ATOM 1059 C CA . ALA A 1 132 ? 25.322 9.016 -0.545 1.00 84.06 132 ALA A CA 1
ATOM 1060 C C . ALA A 1 132 ? 24.857 8.908 -2.006 1.00 84.06 132 ALA A C 1
ATOM 1062 O O . ALA A 1 132 ? 25.662 9.053 -2.926 1.00 84.06 132 ALA A O 1
ATOM 1063 N N . PHE A 1 133 ? 23.545 8.781 -2.216 1.00 84.62 133 PHE A N 1
ATOM 1064 C CA . PHE A 1 133 ? 22.958 8.753 -3.550 1.00 84.62 133 PHE A CA 1
ATOM 1065 C C . PHE A 1 133 ? 23.098 10.084 -4.301 1.00 84.62 133 PHE A C 1
ATOM 1067 O O . PHE A 1 133 ? 23.479 10.081 -5.470 1.00 84.62 133 PHE A O 1
ATOM 1074 N N . GLU A 1 134 ? 22.875 11.223 -3.637 1.00 81.06 134 GLU A N 1
ATOM 1075 C CA . GLU A 1 134 ? 23.083 12.565 -4.214 1.00 81.06 134 GLU A CA 1
ATOM 1076 C C . GLU A 1 134 ? 24.529 12.789 -4.683 1.00 81.06 134 GLU A C 1
ATOM 1078 O O . GLU A 1 134 ? 24.766 13.475 -5.676 1.00 81.06 134 GLU A O 1
ATOM 1083 N N . ARG A 1 135 ? 25.501 12.159 -4.011 1.00 84.94 135 ARG A N 1
ATOM 1084 C CA . ARG A 1 135 ? 26.923 12.164 -4.395 1.00 84.94 135 ARG A CA 1
ATOM 1085 C C . ARG A 1 135 ? 27.269 11.160 -5.504 1.00 84.94 135 ARG A C 1
ATOM 1087 O O . ARG A 1 135 ? 28.430 11.064 -5.894 1.00 84.94 135 ARG A O 1
ATOM 1094 N N . GLY A 1 136 ? 26.287 10.423 -6.024 1.00 76.06 136 GLY A N 1
ATOM 1095 C CA . GLY A 1 136 ? 26.458 9.430 -7.085 1.00 76.06 136 GLY A CA 1
ATOM 1096 C C . GLY A 1 136 ? 26.910 8.047 -6.607 1.00 76.06 136 GLY A C 1
ATOM 1097 O O . GLY A 1 136 ? 27.209 7.193 -7.444 1.00 76.06 136 GLY A O 1
ATOM 1098 N N . ASP A 1 137 ? 26.949 7.796 -5.294 1.00 82.25 137 ASP A N 1
ATOM 1099 C CA . ASP A 1 137 ? 27.330 6.500 -4.727 1.00 82.25 137 ASP A CA 1
ATOM 1100 C C . ASP A 1 137 ? 26.096 5.638 -4.423 1.00 82.25 137 ASP A C 1
ATOM 1102 O O . ASP A 1 137 ? 25.562 5.600 -3.312 1.00 82.25 137 ASP A O 1
ATOM 1106 N N . LEU A 1 138 ? 25.615 4.948 -5.460 1.00 80.38 138 LEU A N 1
ATOM 1107 C CA . LEU A 1 138 ? 24.449 4.072 -5.354 1.00 80.38 138 LEU A CA 1
ATOM 1108 C C . LEU A 1 138 ? 24.695 2.870 -4.433 1.00 80.38 138 LEU A C 1
ATOM 1110 O O . LEU A 1 138 ? 23.777 2.455 -3.734 1.00 80.38 138 LEU A O 1
ATOM 1114 N N . ASN A 1 139 ? 25.899 2.298 -4.446 1.00 79.88 139 ASN A N 1
ATOM 1115 C CA . ASN A 1 139 ? 26.176 1.087 -3.675 1.00 79.88 139 ASN A CA 1
ATOM 1116 C C . ASN A 1 139 ? 26.202 1.402 -2.182 1.00 79.88 139 ASN A C 1
ATOM 1118 O O . ASN A 1 139 ? 25.498 0.737 -1.428 1.00 79.88 139 ASN A O 1
ATOM 1122 N N . ALA A 1 140 ? 26.911 2.467 -1.788 1.00 80.56 140 ALA A N 1
ATOM 1123 C CA . ALA A 1 140 ? 26.908 2.923 -0.403 1.00 80.56 140 ALA A CA 1
ATOM 1124 C C . ALA A 1 140 ? 25.489 3.282 0.061 1.00 80.56 140 ALA A C 1
ATOM 1126 O O . ALA A 1 140 ? 25.076 2.900 1.148 1.00 80.56 140 ALA A O 1
ATOM 1127 N N . SER A 1 141 ? 24.704 3.952 -0.792 1.00 86.50 141 SER A N 1
ATOM 1128 C CA . SER A 1 141 ? 23.311 4.278 -0.477 1.00 86.50 141 SER A CA 1
ATOM 1129 C C . SER A 1 141 ? 22.452 3.035 -0.212 1.00 86.50 141 SER A C 1
ATOM 1131 O O . SER A 1 141 ? 21.729 2.988 0.782 1.00 86.50 141 SER A O 1
ATOM 1133 N N . LEU A 1 142 ? 22.530 2.017 -1.077 1.00 83.25 142 LEU A N 1
ATOM 1134 C CA . LEU A 1 142 ? 21.740 0.791 -0.931 1.00 83.25 142 LEU A CA 1
ATOM 1135 C C . LEU A 1 142 ? 22.143 -0.018 0.307 1.00 83.25 142 LEU A C 1
ATOM 1137 O O . LEU A 1 142 ? 21.260 -0.504 1.008 1.00 83.25 142 LEU A O 1
ATOM 1141 N N . GLU A 1 143 ? 23.441 -0.117 0.590 1.00 85.25 143 GLU A N 1
ATOM 1142 C CA . GLU A 1 143 ? 23.969 -0.817 1.765 1.00 85.25 143 GLU A CA 1
ATOM 1143 C C . GLU A 1 143 ? 23.511 -0.145 3.069 1.00 85.25 143 GLU A C 1
ATOM 1145 O O . GLU A 1 143 ? 22.976 -0.809 3.959 1.00 85.25 143 GLU A O 1
ATOM 1150 N N . THR A 1 144 ? 23.600 1.188 3.151 1.00 87.31 144 THR A N 1
ATOM 1151 C CA . THR A 1 144 ? 23.088 1.947 4.303 1.00 87.31 144 THR A CA 1
ATOM 1152 C C . THR A 1 144 ? 21.586 1.729 4.508 1.00 87.31 144 THR A C 1
ATOM 1154 O O . THR A 1 144 ? 21.139 1.532 5.639 1.00 87.31 144 THR A O 1
ATOM 1157 N N . LEU A 1 145 ? 20.787 1.712 3.433 1.00 86.81 145 LEU A N 1
ATOM 1158 C CA . LEU A 1 145 ? 19.343 1.463 3.536 1.00 86.81 145 LEU A CA 1
ATOM 1159 C C . LEU A 1 145 ? 19.015 0.048 4.015 1.00 86.81 145 LEU A C 1
ATOM 1161 O O . LEU A 1 145 ? 18.039 -0.130 4.741 1.00 86.81 145 LEU A O 1
ATOM 1165 N N . GLU A 1 146 ? 19.791 -0.956 3.614 1.00 86.06 146 GLU A N 1
ATOM 1166 C CA . GLU A 1 146 ? 19.580 -2.345 4.027 1.00 86.06 146 GLU A CA 1
ATOM 1167 C C . GLU A 1 146 ? 19.844 -2.536 5.527 1.00 86.06 146 GLU A C 1
ATOM 1169 O O . GLU A 1 146 ? 19.029 -3.141 6.236 1.00 86.06 146 GLU A O 1
ATOM 1174 N N . ILE A 1 147 ? 20.923 -1.932 6.032 1.00 85.06 147 ILE A N 1
ATOM 1175 C CA . ILE A 1 147 ? 21.257 -1.914 7.462 1.00 85.06 147 ILE A CA 1
ATOM 1176 C C . ILE A 1 147 ? 20.162 -1.190 8.250 1.00 85.06 147 ILE A C 1
ATOM 1178 O O . ILE A 1 147 ? 19.614 -1.742 9.208 1.00 85.06 147 ILE A O 1
ATOM 1182 N N . ALA A 1 148 ? 19.786 0.017 7.818 1.00 83.38 148 ALA A N 1
ATOM 1183 C CA . ALA A 1 148 ? 18.773 0.819 8.495 1.00 83.38 148 ALA A CA 1
ATOM 1184 C C . ALA A 1 148 ? 17.399 0.124 8.508 1.00 83.38 148 ALA A C 1
ATOM 1186 O O . ALA A 1 148 ? 16.702 0.127 9.522 1.00 83.38 148 ALA A O 1
ATOM 1187 N N . ASN A 1 149 ? 17.022 -0.551 7.418 1.00 81.12 149 ASN A N 1
ATOM 1188 C CA . ASN A 1 149 ? 15.779 -1.316 7.362 1.00 81.12 149 ASN A CA 1
ATOM 1189 C C . ASN A 1 149 ? 15.796 -2.526 8.312 1.00 81.12 149 ASN A C 1
ATOM 1191 O O . ASN A 1 149 ? 14.784 -2.825 8.941 1.00 81.12 149 ASN A O 1
ATOM 1195 N N . SER A 1 150 ? 16.935 -3.206 8.444 1.00 82.44 150 SER A N 1
ATOM 1196 C CA . SER A 1 150 ? 17.086 -4.339 9.366 1.00 82.44 150 SER A CA 1
ATOM 1197 C C . SER A 1 1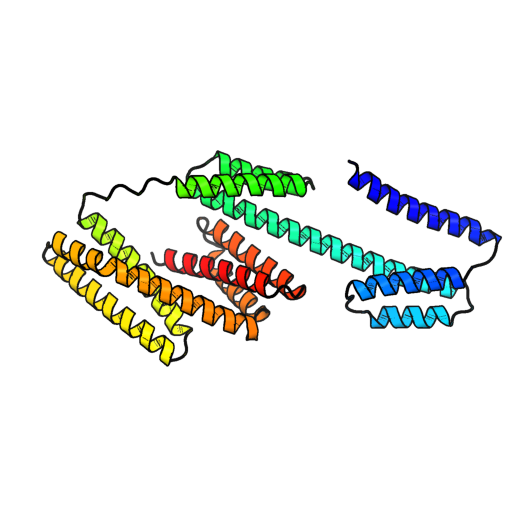50 ? 17.004 -3.897 10.831 1.00 82.44 150 SER A C 1
ATOM 1199 O O . SER A 1 150 ? 16.317 -4.528 11.636 1.00 82.44 150 SER A O 1
ATOM 1201 N N . LEU A 1 151 ? 17.640 -2.770 11.170 1.00 83.44 151 LEU A N 1
ATOM 1202 C CA . LEU A 1 151 ? 17.558 -2.157 12.500 1.00 83.44 151 LEU A CA 1
ATOM 1203 C C . LEU A 1 151 ? 16.131 -1.725 12.846 1.00 83.44 151 LEU A C 1
ATOM 1205 O O . LEU A 1 151 ? 15.670 -1.965 13.962 1.00 83.44 151 LEU A O 1
ATOM 1209 N N . LEU A 1 152 ? 15.420 -1.134 11.883 1.00 80.81 152 LEU A N 1
ATOM 1210 C CA . LEU A 1 152 ? 14.023 -0.755 12.051 1.00 80.81 152 LEU A CA 1
ATOM 1211 C C . LEU A 1 152 ? 13.141 -1.971 12.372 1.00 80.81 152 LEU A C 1
ATOM 1213 O O . LEU A 1 152 ? 12.363 -1.922 13.320 1.00 80.81 152 LEU A O 1
ATOM 1217 N N . LEU A 1 153 ? 13.276 -3.067 11.618 1.00 77.00 153 LEU A N 1
ATOM 1218 C CA . LEU A 1 153 ? 12.494 -4.287 11.853 1.00 77.00 153 LEU A CA 1
ATOM 1219 C C . LEU A 1 153 ? 12.739 -4.869 13.247 1.00 77.00 153 LEU A C 1
ATOM 1221 O O . LEU A 1 153 ? 11.789 -5.271 13.914 1.00 77.00 153 LEU A O 1
ATOM 1225 N N . LYS A 1 154 ? 13.996 -4.863 13.704 1.00 82.75 154 LYS A N 1
ATOM 1226 C CA . LYS A 1 154 ? 14.339 -5.299 15.058 1.00 82.75 154 LYS A CA 1
ATOM 1227 C C . LYS A 1 154 ? 13.665 -4.422 16.118 1.00 82.75 154 LYS A C 1
ATOM 1229 O O . LYS A 1 154 ? 13.025 -4.943 17.018 1.00 82.75 154 LYS A O 1
ATOM 1234 N N . LYS A 1 155 ? 13.731 -3.096 15.973 1.00 77.62 155 LYS A N 1
ATOM 1235 C CA . LYS A 1 155 ? 13.105 -2.159 16.922 1.00 77.62 155 LYS A CA 1
ATOM 1236 C C . LYS A 1 155 ? 11.583 -2.264 16.953 1.00 77.62 155 LYS A C 1
ATOM 1238 O O . LYS A 1 155 ? 11.003 -2.119 18.018 1.00 77.62 155 LYS A O 1
ATOM 1243 N N . ILE A 1 156 ? 10.944 -2.537 15.814 1.00 72.81 156 ILE A N 1
ATOM 1244 C CA . ILE A 1 156 ? 9.501 -2.817 15.763 1.00 72.81 156 ILE A CA 1
ATOM 1245 C C . ILE A 1 156 ? 9.173 -4.099 16.539 1.00 72.81 156 ILE A C 1
ATOM 1247 O O . ILE A 1 156 ? 8.179 -4.127 17.256 1.00 72.81 156 ILE A O 1
ATOM 1251 N N . ALA A 1 157 ? 9.997 -5.143 16.414 1.00 71.19 157 ALA A N 1
ATOM 1252 C CA . ALA A 1 157 ? 9.817 -6.387 17.162 1.00 71.19 157 ALA A CA 1
ATOM 1253 C C . ALA A 1 157 ? 10.045 -6.210 18.675 1.00 71.19 157 ALA A C 1
ATOM 1255 O O . ALA A 1 157 ? 9.383 -6.873 19.468 1.00 71.19 157 ALA A O 1
ATOM 1256 N N . ASP A 1 158 ? 10.939 -5.294 19.056 1.00 73.88 158 ASP A N 1
ATOM 1257 C CA . ASP A 1 158 ? 11.292 -4.986 20.446 1.00 73.88 158 ASP A CA 1
ATOM 1258 C C . ASP A 1 158 ? 10.362 -3.938 21.097 1.00 73.88 158 ASP A C 1
ATOM 1260 O O . ASP A 1 158 ? 10.586 -3.547 22.247 1.00 73.88 158 ASP A O 1
ATOM 1264 N N . LEU A 1 159 ? 9.333 -3.449 20.389 1.00 65.69 159 LEU A N 1
ATOM 1265 C CA . LEU A 1 159 ? 8.379 -2.500 20.963 1.00 65.69 159 LEU A CA 1
ATOM 1266 C C . LEU A 1 159 ? 7.701 -3.125 22.191 1.00 65.69 159 LEU A C 1
ATOM 1268 O O . LEU A 1 159 ? 7.152 -4.227 22.087 1.00 65.69 159 LEU A O 1
ATOM 1272 N N . PRO A 1 160 ? 7.698 -2.437 23.349 1.00 51.22 160 PRO A N 1
ATOM 1273 C CA . PRO A 1 160 ? 7.013 -2.945 24.521 1.00 51.22 160 PRO A CA 1
ATOM 1274 C C . PRO A 1 160 ? 5.536 -3.121 24.178 1.00 51.22 160 PRO A C 1
ATOM 1276 O O . PRO A 1 160 ? 4.888 -2.195 23.682 1.00 51.22 160 PRO A O 1
ATOM 1279 N N . VAL A 1 161 ? 5.002 -4.313 24.451 1.00 51.47 161 VAL A N 1
ATOM 1280 C CA . VAL A 1 161 ? 3.556 -4.530 24.490 1.00 51.47 161 VAL A CA 1
ATOM 1281 C C . VAL A 1 161 ? 3.023 -3.506 25.483 1.00 51.47 161 VAL A C 1
ATOM 1283 O O . VAL A 1 161 ? 3.370 -3.570 26.662 1.00 51.47 161 VAL A O 1
ATOM 1286 N N . LEU A 1 162 ? 2.280 -2.513 24.983 1.00 50.50 162 LEU A N 1
ATOM 1287 C CA . LEU A 1 162 ? 1.682 -1.460 25.798 1.00 50.50 162 LEU A CA 1
ATOM 1288 C C . LEU A 1 162 ? 1.041 -2.120 27.015 1.00 50.50 162 LEU A C 1
ATOM 1290 O O . LEU A 1 162 ? 0.144 -2.953 26.873 1.00 50.50 162 LEU A O 1
ATOM 1294 N N . THR A 1 163 ? 1.539 -1.786 28.205 1.00 46.50 163 THR A N 1
ATOM 1295 C CA . THR A 1 163 ? 0.910 -2.224 29.446 1.00 46.50 163 THR A CA 1
ATOM 1296 C C . THR A 1 163 ? -0.549 -1.787 29.399 1.00 46.50 163 THR A C 1
ATOM 1298 O O . THR A 1 163 ? -0.802 -0.624 29.068 1.00 46.50 163 THR A O 1
ATOM 1301 N N . PRO A 1 164 ? -1.502 -2.694 29.676 1.00 49.59 164 PRO A N 1
ATOM 1302 C CA . PRO A 1 164 ? -2.918 -2.389 29.574 1.00 49.59 164 PRO A CA 1
ATOM 1303 C C . PRO A 1 164 ? -3.231 -1.128 30.376 1.00 49.59 164 PRO A C 1
ATOM 1305 O O . PRO A 1 164 ? -2.869 -1.035 31.550 1.00 49.59 164 PRO A O 1
ATOM 1308 N N . GLN A 1 165 ? -3.873 -0.149 29.731 1.00 54.09 165 GLN A N 1
ATOM 1309 C CA . GLN A 1 165 ? -4.449 0.989 30.442 1.00 54.09 165 GLN A CA 1
ATOM 1310 C C . GLN A 1 165 ? -5.364 0.421 31.531 1.00 54.09 165 GLN A C 1
ATOM 1312 O O . GLN A 1 165 ? -6.236 -0.398 31.244 1.00 54.09 165 GLN A O 1
ATOM 1317 N N . SER A 1 166 ? -5.102 0.786 32.787 1.00 59.47 166 SER A N 1
ATOM 1318 C CA . SER A 1 166 ? -5.803 0.233 33.950 1.00 59.47 166 SER A CA 1
ATOM 1319 C C . SER A 1 166 ? -7.228 0.771 34.108 1.00 59.47 166 SER A C 1
ATOM 1321 O O . SER A 1 166 ? -7.964 0.269 34.948 1.00 59.47 166 SER A O 1
ATOM 1323 N N . ASP A 1 167 ? -7.598 1.799 33.341 1.00 80.00 167 ASP A N 1
ATOM 1324 C CA . ASP A 1 167 ? -8.915 2.430 33.373 1.00 80.00 167 ASP A CA 1
ATOM 1325 C C . ASP A 1 167 ? -9.844 1.826 32.297 1.00 80.00 167 ASP A C 1
ATOM 1327 O O . ASP A 1 167 ? -9.529 1.932 31.103 1.00 80.00 167 ASP A O 1
ATOM 1331 N N . PRO A 1 168 ? -10.976 1.203 32.685 1.00 81.31 168 PRO A N 1
ATOM 1332 C CA . PRO A 1 168 ? -11.940 0.632 31.749 1.00 81.31 168 PRO A CA 1
ATOM 1333 C C . PRO A 1 168 ? -12.465 1.636 30.724 1.00 81.31 168 PRO A C 1
ATOM 1335 O O . PRO A 1 168 ? -12.577 1.292 29.551 1.00 81.31 168 PRO A O 1
ATOM 1338 N N . LEU A 1 169 ? -12.717 2.885 31.129 1.00 84.31 169 LEU A N 1
ATOM 1339 C CA . LEU A 1 169 ? -13.266 3.905 30.235 1.00 84.31 169 LEU A CA 1
ATOM 1340 C C . LEU A 1 169 ? -12.270 4.283 29.133 1.00 84.31 169 LEU A C 1
ATOM 1342 O O . LEU A 1 169 ? -12.623 4.312 27.954 1.00 84.31 169 LEU A O 1
ATOM 1346 N N . ALA A 1 170 ? -11.007 4.521 29.495 1.00 80.75 170 ALA A N 1
ATOM 1347 C CA . ALA A 1 170 ? -9.951 4.785 28.519 1.00 80.75 170 ALA A CA 1
ATOM 1348 C C . ALA A 1 170 ? -9.799 3.633 27.507 1.00 80.75 170 ALA A C 1
ATOM 1350 O O . ALA A 1 170 ? -9.611 3.863 26.308 1.00 80.75 170 ALA A O 1
ATOM 1351 N N . ARG A 1 171 ? -9.939 2.388 27.976 1.00 83.88 171 ARG A N 1
ATOM 1352 C CA . ARG A 1 171 ? -9.829 1.192 27.138 1.00 83.88 171 ARG A CA 1
ATOM 1353 C C . ARG A 1 171 ? -11.036 0.992 26.222 1.00 83.88 171 ARG A C 1
ATOM 1355 O O . ARG A 1 171 ? -10.832 0.635 25.063 1.00 83.88 171 ARG A O 1
ATOM 1362 N N . ILE A 1 172 ? -12.246 1.293 26.696 1.00 88.00 172 ILE A N 1
ATOM 1363 C CA . ILE A 1 172 ? -13.449 1.348 25.858 1.00 88.00 172 ILE A CA 1
ATOM 1364 C C . ILE A 1 172 ? -13.252 2.363 24.735 1.00 88.00 172 ILE A C 1
ATOM 1366 O O . ILE A 1 172 ? -13.303 1.983 23.570 1.00 88.00 172 ILE A O 1
ATOM 1370 N N . LYS A 1 173 ? -12.894 3.614 25.057 1.00 85.31 173 LYS A N 1
ATOM 1371 C CA . LYS A 1 173 ? -12.699 4.673 24.048 1.00 85.31 173 LYS A CA 1
ATOM 1372 C C . LYS A 1 173 ? -11.642 4.295 23.008 1.00 85.31 173 LYS A C 1
ATOM 1374 O O . LYS A 1 173 ? -11.800 4.564 21.814 1.00 85.31 173 LYS A O 1
ATOM 1379 N N . PHE A 1 174 ? -10.568 3.629 23.437 1.00 82.75 174 PHE A N 1
ATOM 1380 C CA . PHE A 1 174 ? -9.570 3.088 22.519 1.00 82.75 174 PHE A CA 1
ATOM 1381 C C . PHE A 1 174 ? -10.161 2.027 21.579 1.00 82.75 174 PHE A C 1
ATOM 1383 O O . PHE A 1 174 ? -9.927 2.096 20.370 1.00 82.75 174 PHE A O 1
ATOM 1390 N N . LEU A 1 175 ? -10.913 1.058 22.108 1.00 87.12 175 LEU A N 1
ATOM 1391 C CA . LEU A 1 175 ? -11.538 -0.001 21.316 1.00 87.12 175 LEU A CA 1
ATOM 1392 C C . LEU A 1 175 ? -12.608 0.558 20.372 1.00 87.12 175 LEU A C 1
ATOM 1394 O O . LEU A 1 175 ? -12.536 0.269 19.182 1.00 87.12 175 LEU A O 1
ATOM 1398 N N . GLU A 1 176 ? -13.503 1.433 20.830 1.00 87.31 176 GLU A N 1
ATOM 1399 C CA . GLU A 1 176 ? -14.485 2.125 19.981 1.00 87.31 176 GLU A CA 1
ATOM 1400 C C . GLU A 1 176 ? -13.811 2.830 18.800 1.00 87.31 176 GLU A C 1
ATOM 1402 O O . GLU A 1 176 ? -14.237 2.690 17.654 1.00 87.31 176 GLU A O 1
ATOM 1407 N N . THR A 1 177 ? -12.695 3.525 19.048 1.00 80.62 177 THR A N 1
ATOM 1408 C CA . THR A 1 177 ? -11.909 4.167 17.983 1.00 80.62 177 THR A CA 1
ATOM 1409 C C . THR A 1 177 ? -11.439 3.145 16.941 1.00 80.62 177 THR A C 1
ATOM 1411 O O . THR A 1 177 ? -11.454 3.419 15.739 1.00 80.62 177 THR A O 1
ATOM 1414 N N . LYS A 1 178 ? -11.022 1.944 17.366 1.00 81.94 178 LYS A N 1
ATOM 1415 C CA . LYS A 1 178 ? -10.600 0.875 16.443 1.00 81.94 178 LYS A CA 1
ATOM 1416 C C . LYS A 1 178 ? -11.771 0.269 15.677 1.00 81.94 178 LYS A C 1
ATOM 1418 O O . LYS A 1 178 ? -11.639 0.069 14.471 1.00 81.94 178 LYS A O 1
ATOM 1423 N N . TYR A 1 179 ? -12.890 0.018 16.345 1.00 88.00 179 TYR A N 1
ATOM 1424 C CA . TYR A 1 179 ? -14.100 -0.526 15.733 1.00 88.00 179 TYR A CA 1
ATOM 1425 C C . TYR A 1 179 ? -14.656 0.432 14.674 1.00 88.00 179 TYR A C 1
ATOM 1427 O O . TYR A 1 179 ? -14.832 0.040 13.518 1.00 88.00 179 TYR A O 1
ATOM 1435 N N . ASN A 1 180 ? -14.804 1.714 15.020 1.00 80.25 180 ASN A N 1
ATOM 1436 C CA . ASN A 1 180 ? -15.240 2.754 14.091 1.00 80.25 180 ASN A CA 1
ATOM 1437 C C . ASN A 1 180 ? -14.294 2.871 12.890 1.00 80.25 180 ASN A C 1
ATOM 1439 O O . ASN A 1 180 ? -14.740 2.849 11.743 1.00 80.25 180 ASN A O 1
ATOM 1443 N N . ALA A 1 181 ? -12.976 2.890 13.114 1.00 72.56 181 ALA A N 1
ATOM 1444 C CA . ALA A 1 181 ? -12.007 2.935 12.018 1.00 72.56 181 ALA A CA 1
ATOM 1445 C C . ALA A 1 181 ? -12.151 1.753 11.038 1.00 72.56 181 ALA A C 1
ATOM 1447 O O . ALA A 1 181 ? -11.959 1.927 9.827 1.00 72.56 181 ALA A O 1
ATOM 1448 N N . THR A 1 182 ? -12.499 0.556 11.526 1.00 80.12 182 THR A N 1
ATOM 1449 C CA . THR A 1 182 ? -12.784 -0.575 10.637 1.00 80.12 182 THR A CA 1
ATOM 1450 C C . THR A 1 182 ? -14.151 -0.469 9.964 1.00 80.12 182 THR A C 1
ATOM 1452 O O . THR A 1 182 ? -14.231 -0.800 8.783 1.00 80.12 182 THR A O 1
ATOM 1455 N N . LEU A 1 183 ? -15.195 0.042 10.624 1.00 79.44 183 LEU A N 1
ATOM 1456 C CA . LEU A 1 183 ? -16.490 0.312 9.980 1.00 79.44 183 LEU A CA 1
ATOM 1457 C C . LEU A 1 183 ? -16.347 1.268 8.787 1.00 79.44 183 LEU A C 1
ATOM 1459 O O . LEU A 1 183 ? -16.826 0.970 7.691 1.00 79.44 183 LEU A O 1
ATOM 1463 N N . HIS A 1 184 ? -15.608 2.368 8.955 1.00 73.06 184 HIS A N 1
ATOM 1464 C CA . HIS A 1 184 ? -15.321 3.300 7.859 1.00 73.06 184 HIS A CA 1
ATOM 1465 C C . HIS A 1 184 ? -14.613 2.603 6.690 1.00 73.06 184 HIS A C 1
ATOM 1467 O O . HIS A 1 184 ? -14.962 2.806 5.525 1.00 73.06 184 HIS A O 1
ATOM 1473 N N . TYR A 1 185 ? -13.639 1.739 6.986 1.00 73.00 185 TYR A N 1
ATOM 1474 C CA . TYR A 1 185 ? -12.950 0.955 5.962 1.00 73.00 185 TYR A CA 1
ATOM 1475 C C . TYR A 1 185 ? -13.875 -0.067 5.281 1.00 73.00 185 TYR A C 1
ATOM 1477 O O . TYR A 1 185 ? -13.811 -0.243 4.065 1.00 73.00 185 TYR A O 1
ATOM 1485 N N . ALA A 1 186 ? -14.772 -0.703 6.035 1.00 73.38 186 ALA A N 1
ATOM 1486 C CA . ALA A 1 186 ? -15.732 -1.668 5.517 1.00 73.38 186 ALA A CA 1
ATOM 1487 C C . ALA A 1 186 ? -16.668 -1.041 4.481 1.00 73.38 186 ALA A C 1
ATOM 1489 O O . ALA A 1 186 ? -16.844 -1.605 3.404 1.00 73.38 186 ALA A O 1
ATOM 1490 N N . ILE A 1 187 ? -17.193 0.155 4.761 1.00 70.44 187 ILE A N 1
ATOM 1491 C CA . ILE A 1 187 ? -18.054 0.903 3.834 1.00 70.44 187 ILE A CA 1
ATOM 1492 C C . ILE A 1 187 ? -17.317 1.188 2.517 1.00 70.44 187 ILE A C 1
ATOM 1494 O O . ILE A 1 187 ? -17.869 0.990 1.435 1.00 70.44 187 ILE A O 1
ATOM 1498 N N . GLN A 1 188 ? -16.044 1.592 2.583 1.00 62.38 188 GLN A N 1
ATOM 1499 C CA . GLN A 1 188 ? -15.235 1.853 1.385 1.00 62.38 188 GLN A CA 1
ATOM 1500 C C . GLN A 1 188 ? -15.047 0.600 0.530 1.00 62.38 188 GLN A C 1
ATOM 1502 O O . GLN A 1 188 ? -15.209 0.645 -0.692 1.00 62.38 188 GLN A O 1
ATOM 1507 N N . VAL A 1 189 ? -14.720 -0.523 1.171 1.00 66.00 189 VAL A N 1
ATOM 1508 C CA . VAL A 1 189 ? -14.563 -1.809 0.488 1.00 66.00 189 VAL A CA 1
ATOM 1509 C C . VAL A 1 189 ? -15.904 -2.263 -0.098 1.00 66.00 189 VAL A C 1
ATOM 1511 O O . VAL A 1 189 ? -15.946 -2.669 -1.255 1.00 66.00 189 VAL A O 1
ATOM 1514 N N . ALA A 1 190 ? -17.010 -2.124 0.638 1.00 64.56 190 ALA A N 1
ATOM 1515 C CA . ALA A 1 190 ? -18.348 -2.512 0.193 1.00 64.56 190 ALA A CA 1
ATOM 1516 C C . ALA A 1 190 ? -18.814 -1.756 -1.062 1.00 64.56 190 ALA A C 1
ATOM 1518 O O . ALA A 1 190 ? -19.445 -2.366 -1.924 1.00 64.56 190 ALA A O 1
ATOM 1519 N N . ILE A 1 191 ? -18.480 -0.464 -1.195 1.00 62.62 191 ILE A N 1
ATOM 1520 C CA . ILE A 1 191 ? -18.777 0.353 -2.390 1.00 62.62 191 ILE A CA 1
ATOM 1521 C C . ILE A 1 191 ? -18.018 -0.159 -3.623 1.00 62.62 191 ILE A C 1
ATOM 1523 O O . ILE A 1 191 ? -18.507 -0.061 -4.748 1.00 62.62 191 ILE A O 1
ATOM 1527 N N . ALA A 1 192 ? -16.811 -0.691 -3.427 1.00 60.53 192 ALA A N 1
ATOM 1528 C CA . ALA A 1 192 ? -15.962 -1.178 -4.509 1.00 60.53 192 ALA A CA 1
ATOM 1529 C C . ALA A 1 192 ? -16.301 -2.614 -4.959 1.00 60.53 192 ALA A C 1
ATOM 1531 O O . ALA A 1 192 ? -15.781 -3.070 -5.981 1.00 60.53 192 ALA A O 1
ATOM 1532 N N . LEU A 1 193 ? -17.151 -3.327 -4.213 1.00 64.56 193 LEU A N 1
ATOM 1533 C CA . LEU A 1 193 ? -17.505 -4.721 -4.466 1.00 64.56 193 LEU A CA 1
ATOM 1534 C C . LEU A 1 193 ? -18.801 -4.864 -5.283 1.00 64.56 193 LEU A C 1
ATOM 1536 O O . LEU A 1 193 ? -19.707 -4.040 -5.174 1.00 64.56 193 LEU A O 1
ATOM 1540 N N . PRO A 1 194 ? -18.943 -5.950 -6.067 1.00 62.78 194 PRO A N 1
ATOM 1541 C CA . PRO A 1 194 ? -20.231 -6.329 -6.645 1.00 62.78 194 PRO A CA 1
ATOM 1542 C C . PRO A 1 194 ? -21.257 -6.660 -5.545 1.00 62.78 194 PRO A C 1
ATOM 1544 O O . PRO A 1 194 ? -20.875 -7.084 -4.453 1.00 62.78 194 PRO A O 1
ATOM 1547 N N . GLU A 1 195 ? -22.555 -6.526 -5.847 1.00 66.00 195 GLU A N 1
ATOM 1548 C CA . GLU A 1 195 ? -23.670 -6.606 -4.877 1.00 66.00 195 GLU A CA 1
ATOM 1549 C C . GLU A 1 195 ? -23.573 -7.775 -3.883 1.00 66.00 195 GLU A C 1
ATOM 1551 O O . GLU A 1 195 ? -23.743 -7.576 -2.681 1.00 66.00 195 GLU A O 1
ATOM 1556 N N . ASN A 1 196 ? -23.230 -8.980 -4.348 1.00 63.34 196 ASN A N 1
ATOM 1557 C CA . ASN A 1 196 ? -23.108 -10.153 -3.476 1.00 63.34 196 ASN A CA 1
ATOM 1558 C C . ASN A 1 196 ? -21.966 -10.023 -2.451 1.00 63.34 196 ASN A C 1
ATOM 1560 O O . ASN A 1 196 ? -22.144 -10.385 -1.293 1.00 63.34 196 ASN A O 1
ATOM 1564 N N . GLY A 1 197 ? -20.811 -9.480 -2.852 1.00 65.00 197 GLY A N 1
ATOM 1565 C CA . GLY A 1 197 ? -19.689 -9.233 -1.938 1.00 65.00 197 GLY A CA 1
ATOM 1566 C C . GLY A 1 197 ? -19.953 -8.060 -0.993 1.00 65.00 197 GLY A C 1
ATOM 1567 O O . GLY A 1 197 ? -19.519 -8.084 0.155 1.00 65.00 197 GLY A O 1
ATOM 1568 N N . SER A 1 198 ? -20.711 -7.063 -1.457 1.00 72.38 198 SER A N 1
ATOM 1569 C CA . SER A 1 198 ? -21.150 -5.924 -0.646 1.00 72.38 198 SER A CA 1
ATOM 1570 C C . SER A 1 198 ? -22.116 -6.359 0.464 1.00 72.38 198 SER A C 1
ATOM 1572 O O . SER A 1 198 ? -21.966 -5.941 1.608 1.00 72.38 198 SER A O 1
ATOM 1574 N N . LYS A 1 199 ? -23.051 -7.277 0.174 1.00 80.50 199 LYS A N 1
ATOM 1575 C CA . LYS A 1 199 ? -24.034 -7.782 1.149 1.00 80.50 199 LYS A CA 1
ATOM 1576 C C . LYS A 1 199 ? -23.385 -8.437 2.373 1.00 80.50 199 LYS A C 1
ATOM 1578 O O . LYS A 1 199 ? -23.777 -8.145 3.498 1.00 80.50 199 LYS A O 1
ATOM 1583 N N . ASP A 1 200 ? -22.371 -9.271 2.159 1.00 83.12 200 ASP A N 1
ATOM 1584 C CA . ASP A 1 200 ? -21.637 -9.929 3.245 1.00 83.12 200 ASP A CA 1
ATOM 1585 C C . ASP A 1 200 ? -20.881 -8.939 4.137 1.00 83.12 200 ASP A C 1
ATOM 1587 O O . ASP A 1 200 ? -20.761 -9.160 5.340 1.00 83.12 200 ASP A O 1
ATOM 1591 N N . VAL A 1 201 ? -20.340 -7.867 3.552 1.00 85.25 201 VAL A N 1
ATOM 1592 C CA . VAL A 1 201 ? -19.663 -6.802 4.303 1.00 85.25 201 VAL A CA 1
ATOM 1593 C C . VAL A 1 201 ? -20.682 -5.976 5.084 1.00 85.25 201 VAL A C 1
ATOM 1595 O O . VAL A 1 201 ? -20.464 -5.708 6.261 1.00 85.25 201 VAL A O 1
ATOM 1598 N N . ASN A 1 202 ? -21.814 -5.635 4.465 1.00 84.38 202 ASN A N 1
ATOM 1599 C CA . ASN A 1 202 ? -22.875 -4.859 5.103 1.00 84.38 202 ASN A CA 1
ATOM 1600 C C . ASN A 1 202 ? -23.478 -5.591 6.308 1.00 84.38 202 ASN A C 1
ATOM 1602 O O . ASN A 1 202 ? -23.728 -4.960 7.325 1.00 84.38 202 ASN A O 1
ATOM 1606 N N . ASN A 1 203 ? -23.652 -6.915 6.241 1.00 90.00 203 ASN A N 1
ATOM 1607 C CA . ASN A 1 203 ? -24.135 -7.696 7.385 1.00 90.00 203 ASN A CA 1
ATOM 1608 C C . ASN A 1 203 ? -23.202 -7.595 8.606 1.00 90.00 203 ASN A C 1
ATOM 1610 O O . ASN A 1 203 ? -23.680 -7.448 9.726 1.00 90.00 203 ASN A O 1
ATOM 1614 N N . GLU A 1 204 ? -21.881 -7.650 8.402 1.00 92.12 204 GLU A N 1
ATOM 1615 C CA . GLU A 1 204 ? -20.916 -7.465 9.498 1.00 92.12 204 GLU A CA 1
ATOM 1616 C C . GLU A 1 204 ? -20.880 -6.014 9.992 1.00 92.12 204 GLU A C 1
ATOM 1618 O O . GLU A 1 204 ? -20.746 -5.784 11.190 1.00 92.12 204 GLU A O 1
ATOM 1623 N N . VAL A 1 205 ? -21.046 -5.033 9.095 1.00 88.94 205 VAL A N 1
ATOM 1624 C CA . VAL A 1 205 ? -21.188 -3.617 9.475 1.00 88.94 205 VAL A CA 1
ATOM 1625 C C . VAL A 1 205 ? -22.392 -3.418 10.392 1.00 88.94 205 VAL A C 1
ATOM 1627 O O . VAL A 1 205 ? -22.231 -2.811 11.445 1.00 88.94 205 VAL A O 1
ATOM 1630 N N . TYR A 1 206 ? -23.560 -3.962 10.036 1.00 91.94 206 TYR A N 1
ATOM 1631 C CA . TYR A 1 206 ? -24.764 -3.863 10.866 1.00 91.94 206 TYR A CA 1
ATOM 1632 C C . TYR A 1 206 ? -24.566 -4.495 12.243 1.00 91.94 206 TYR A C 1
ATOM 1634 O O . TYR A 1 206 ? -24.909 -3.878 13.243 1.00 91.94 206 TYR A O 1
ATOM 1642 N N . TYR A 1 207 ? -23.960 -5.684 12.300 1.00 94.50 207 TYR A N 1
ATOM 1643 C CA . TYR A 1 207 ? -23.667 -6.344 13.572 1.00 94.50 207 TYR A CA 1
ATOM 1644 C C . TYR A 1 207 ? -22.751 -5.501 14.471 1.00 94.50 207 TYR A C 1
ATOM 1646 O O . TYR A 1 207 ? -23.004 -5.352 15.661 1.00 94.50 207 TYR A O 1
ATOM 1654 N N . ILE A 1 208 ? -21.677 -4.940 13.908 1.00 93.19 208 ILE A N 1
ATOM 1655 C CA . ILE A 1 208 ? -20.734 -4.124 14.680 1.00 93.19 208 ILE A CA 1
ATOM 1656 C C . ILE A 1 208 ? -21.385 -2.809 15.135 1.00 93.19 208 ILE A C 1
ATOM 1658 O O . ILE A 1 208 ? -21.079 -2.334 16.223 1.00 93.19 208 ILE A O 1
ATOM 1662 N N . GLN A 1 209 ? -22.272 -2.223 14.328 1.00 92.31 209 GLN A N 1
ATOM 1663 C CA . GLN A 1 209 ? -23.041 -1.041 14.727 1.00 92.31 209 GLN A CA 1
ATOM 1664 C C . GLN A 1 209 ? -23.972 -1.346 15.904 1.00 92.31 209 GLN A C 1
ATOM 1666 O O . GLN A 1 209 ? -23.950 -0.604 16.876 1.00 92.31 209 GLN A O 1
ATOM 1671 N N . GLU A 1 210 ? -24.704 -2.463 15.855 1.00 95.31 210 GLU A N 1
ATOM 1672 C CA . GLU A 1 210 ? -25.566 -2.914 16.958 1.00 95.31 210 GLU A CA 1
ATOM 1673 C C . GLU A 1 210 ? -24.759 -3.127 18.250 1.00 95.31 210 GLU A C 1
ATOM 1675 O O . GLU A 1 210 ? -25.127 -2.611 19.300 1.00 95.31 210 GLU A O 1
ATOM 1680 N N . LEU A 1 211 ? -23.587 -3.768 18.156 1.00 95.75 211 LEU A N 1
ATOM 1681 C CA . LEU A 1 211 ? -22.666 -3.918 19.288 1.00 95.75 211 LEU A CA 1
ATOM 1682 C C . LEU A 1 211 ? -22.217 -2.563 19.868 1.00 95.75 211 LEU A C 1
ATOM 1684 O O . LEU A 1 211 ? -22.140 -2.410 21.084 1.00 95.75 211 LEU A O 1
ATOM 1688 N N . LEU A 1 212 ? -21.888 -1.582 19.021 1.00 94.38 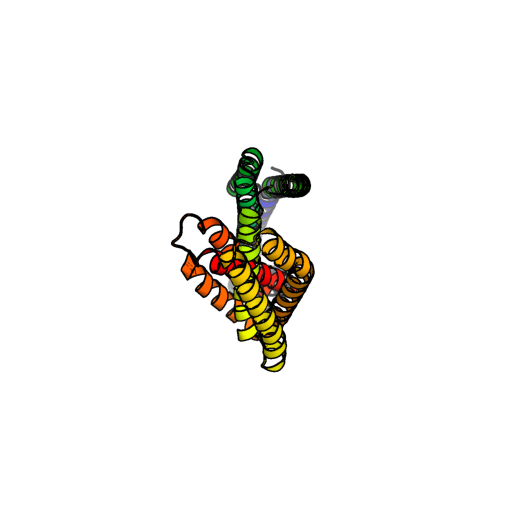212 LEU A N 1
ATOM 1689 C CA . LEU A 1 212 ? -21.484 -0.249 19.484 1.00 94.38 212 LEU A CA 1
ATOM 1690 C C . LEU A 1 212 ? -22.650 0.518 20.128 1.00 94.38 212 LEU A C 1
ATOM 1692 O O . LEU A 1 212 ? -22.425 1.243 21.095 1.00 94.38 212 LEU A O 1
ATOM 1696 N N . ASP A 1 213 ? -23.877 0.337 19.640 1.00 95.88 213 ASP A N 1
ATOM 1697 C CA . ASP A 1 213 ? -25.082 0.928 20.233 1.00 95.88 213 ASP A CA 1
ATOM 1698 C C . ASP A 1 213 ? -25.381 0.324 21.623 1.00 95.88 213 ASP A C 1
ATOM 1700 O O . ASP A 1 213 ? -25.709 1.052 22.571 1.00 95.88 213 ASP A O 1
ATOM 1704 N N . ASP A 1 214 ? -25.192 -0.990 21.784 1.00 94.69 214 ASP A N 1
ATOM 1705 C CA . ASP A 1 214 ? -25.303 -1.679 23.076 1.00 94.69 214 ASP A CA 1
ATOM 1706 C C . ASP A 1 214 ? -24.232 -1.190 24.065 1.00 94.69 214 ASP A C 1
ATOM 1708 O O . ASP A 1 214 ? -24.531 -0.869 25.221 1.00 94.69 214 ASP A O 1
ATOM 1712 N N . VAL A 1 215 ? -22.987 -1.046 23.602 1.00 95.12 215 VAL A N 1
ATOM 1713 C CA . VAL A 1 215 ? -21.872 -0.499 24.393 1.00 95.12 215 VAL A CA 1
ATOM 1714 C C . VAL A 1 215 ? -22.156 0.939 24.830 1.00 95.12 215 VAL A C 1
ATOM 1716 O O . VAL A 1 215 ? -21.980 1.262 26.005 1.00 95.12 215 VAL A O 1
ATOM 1719 N N . ALA A 1 216 ? -22.659 1.790 23.932 1.00 93.56 216 ALA A N 1
ATOM 1720 C CA . ALA A 1 216 ? -23.030 3.166 24.258 1.00 93.56 216 ALA A CA 1
ATOM 1721 C C . ALA A 1 216 ? -24.163 3.229 25.299 1.00 93.56 216 ALA A C 1
ATOM 1723 O O . ALA A 1 216 ? -24.158 4.096 26.179 1.00 93.56 216 ALA A O 1
ATOM 1724 N N . THR A 1 217 ? -25.111 2.289 25.241 1.00 96.38 217 THR A N 1
ATOM 1725 C CA . THR A 1 217 ? -26.179 2.156 26.242 1.00 96.38 217 THR A CA 1
ATOM 1726 C C . THR A 1 217 ? -25.604 1.787 27.612 1.00 96.38 217 THR A C 1
ATOM 1728 O O . THR A 1 217 ? -25.902 2.454 28.605 1.00 96.38 217 THR A O 1
ATOM 1731 N N . LEU A 1 218 ? -24.713 0.792 27.670 1.00 93.69 218 LEU A N 1
ATOM 1732 C CA . LEU A 1 218 ? -24.030 0.376 28.901 1.00 93.69 218 LEU A CA 1
ATOM 1733 C C . LEU A 1 218 ? -23.155 1.495 29.492 1.00 93.69 218 LEU A C 1
ATOM 1735 O O . LEU A 1 218 ? -23.137 1.686 30.711 1.00 93.69 218 LEU A O 1
ATOM 1739 N N . GLU A 1 219 ? -22.473 2.278 28.652 1.00 90.81 219 GLU A N 1
ATOM 1740 C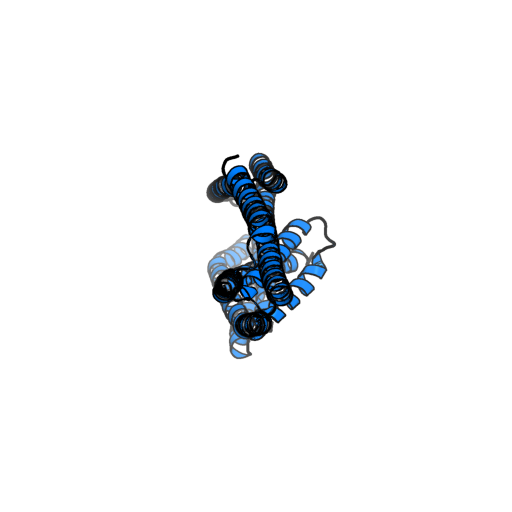 CA . GLU A 1 219 ? -21.754 3.482 29.083 1.00 90.81 219 GLU A CA 1
ATOM 1741 C C . GLU A 1 219 ? -22.696 4.518 29.710 1.00 90.81 219 GLU A C 1
ATOM 1743 O O . GLU A 1 219 ? -22.397 5.048 30.783 1.00 90.81 219 GLU A O 1
ATOM 1748 N N . GLY A 1 220 ? -23.845 4.782 29.078 1.00 91.69 220 GLY A N 1
ATOM 1749 C CA . GLY A 1 220 ? -24.865 5.703 29.589 1.00 91.69 220 GLY A CA 1
ATOM 1750 C C . GLY A 1 220 ? -25.440 5.285 30.947 1.00 91.69 220 GLY A C 1
ATOM 1751 O O . GLY A 1 220 ? -25.807 6.139 31.756 1.00 91.69 220 GLY A O 1
ATOM 1752 N N . GLU A 1 221 ? -25.458 3.981 31.228 1.00 94.56 221 GLU A N 1
ATOM 1753 C CA . GLU A 1 221 ? -25.841 3.393 32.519 1.00 94.56 221 GLU A CA 1
ATOM 1754 C C . GLU A 1 221 ? -24.702 3.391 33.561 1.00 94.56 221 GLU A C 1
ATOM 1756 O O . GLU A 1 221 ? -24.923 3.023 34.717 1.00 94.56 221 GLU A O 1
ATOM 1761 N N . GLY A 1 222 ? -23.481 3.794 33.190 1.00 91.31 222 GLY A N 1
ATOM 1762 C CA . GLY A 1 222 ? -22.294 3.753 34.052 1.00 91.31 222 GLY A CA 1
ATOM 1763 C C . GLY A 1 222 ? -21.684 2.355 34.229 1.00 91.31 222 GLY A C 1
ATOM 1764 O O . GLY A 1 222 ? -20.879 2.140 35.139 1.00 91.31 222 GLY A O 1
ATOM 1765 N N . ARG A 1 223 ? -22.051 1.398 33.371 1.00 91.31 223 ARG A N 1
ATOM 1766 C CA . ARG A 1 223 ? -21.661 -0.021 33.425 1.00 91.31 223 ARG A CA 1
ATOM 1767 C C . ARG A 1 223 ? -20.426 -0.298 32.564 1.00 91.31 223 ARG A C 1
ATOM 1769 O O . ARG A 1 223 ? -20.448 -1.064 31.603 1.00 91.31 223 ARG A O 1
ATOM 1776 N N . TYR A 1 224 ? -19.324 0.369 32.907 1.00 88.81 224 TYR A N 1
ATOM 1777 C CA . TYR A 1 224 ? -18.103 0.382 32.091 1.00 88.81 224 TYR A CA 1
ATOM 1778 C C . TYR A 1 224 ? -17.375 -0.969 32.015 1.00 88.81 224 TYR A C 1
ATOM 1780 O O . TYR A 1 224 ? -16.648 -1.219 31.061 1.00 88.81 224 TYR A O 1
ATOM 1788 N N . LEU A 1 225 ? -17.523 -1.850 33.007 1.00 87.25 225 LEU A N 1
ATOM 1789 C CA . LEU A 1 225 ? -16.883 -3.169 32.948 1.00 87.25 225 LEU A CA 1
ATOM 1790 C C . LEU A 1 225 ? -17.610 -4.089 31.967 1.00 87.25 225 LEU A C 1
ATOM 1792 O O . LEU A 1 225 ? -16.960 -4.798 31.203 1.00 87.25 225 LEU A O 1
ATOM 1796 N N . GLU A 1 226 ? -18.939 -4.042 31.948 1.00 88.31 226 GLU A N 1
ATOM 1797 C CA . GLU A 1 226 ? -19.759 -4.782 30.993 1.00 88.31 226 GLU A CA 1
ATOM 1798 C C . GLU A 1 226 ? -19.565 -4.257 29.571 1.00 88.31 226 GLU A C 1
ATOM 1800 O O . GLU A 1 226 ? -19.291 -5.048 28.675 1.00 88.31 226 GLU A O 1
ATOM 1805 N N . ALA A 1 227 ? -19.584 -2.933 29.382 1.00 90.81 227 ALA A N 1
ATOM 1806 C CA . ALA A 1 227 ? -19.276 -2.305 28.095 1.00 90.81 227 ALA A CA 1
ATOM 1807 C C . ALA A 1 227 ? -17.887 -2.712 27.567 1.00 90.81 227 ALA A C 1
ATOM 1809 O O . ALA A 1 227 ? -17.727 -3.039 26.391 1.00 90.81 227 ALA A O 1
ATOM 1810 N N . LEU A 1 228 ? -16.874 -2.738 28.443 1.00 90.62 228 LEU A N 1
ATOM 1811 C CA . LEU A 1 228 ? -15.538 -3.201 28.072 1.00 90.62 228 LEU A CA 1
ATOM 1812 C C . LEU A 1 228 ? -15.533 -4.690 27.706 1.00 90.62 228 LEU A C 1
ATOM 1814 O O . LEU A 1 228 ? -14.893 -5.065 26.728 1.00 90.62 228 LEU A O 1
ATOM 1818 N N . THR A 1 229 ? -16.239 -5.523 28.473 1.00 89.50 229 THR A N 1
ATOM 1819 C CA . THR A 1 229 ? -16.305 -6.973 28.241 1.00 89.50 229 THR A CA 1
ATOM 1820 C C . THR A 1 229 ? -16.930 -7.278 26.879 1.00 89.50 229 THR A C 1
ATOM 1822 O O . THR A 1 229 ? -16.342 -8.038 26.115 1.00 89.50 229 THR A O 1
ATOM 1825 N N . GLU A 1 230 ? -18.031 -6.611 26.519 1.00 91.31 230 GLU A N 1
ATOM 1826 C CA . GLU A 1 230 ? -18.680 -6.752 25.204 1.00 91.31 230 GLU A CA 1
ATOM 1827 C C . GLU A 1 230 ? -17.723 -6.443 24.043 1.00 91.31 230 GLU A C 1
ATOM 1829 O O . GLU A 1 230 ? -17.616 -7.205 23.074 1.00 91.31 230 GLU A O 1
ATOM 1834 N N . LEU A 1 231 ? -16.957 -5.351 24.148 1.00 92.44 231 LEU A N 1
ATOM 1835 C CA . LEU A 1 231 ? -15.960 -5.009 23.135 1.00 92.44 231 LEU A CA 1
ATOM 1836 C C . LEU A 1 231 ? -14.804 -6.011 23.093 1.00 92.44 231 LEU A C 1
ATOM 1838 O O . LEU A 1 231 ? -14.336 -6.336 22.000 1.00 92.44 231 LEU A O 1
ATOM 1842 N N . GLU A 1 232 ? -14.318 -6.476 24.248 1.00 90.00 232 GLU A N 1
ATOM 1843 C CA . GLU A 1 232 ? -13.186 -7.403 24.342 1.00 90.00 232 GLU A CA 1
ATOM 1844 C C . GLU A 1 232 ? -13.525 -8.801 23.812 1.00 90.00 232 GLU A C 1
ATOM 1846 O O . GLU A 1 232 ? -12.729 -9.366 23.055 1.00 90.00 232 GLU A O 1
ATOM 1851 N N . GLU A 1 233 ? -14.714 -9.324 24.117 1.00 91.25 233 GLU A N 1
ATOM 1852 C CA . GLU A 1 233 ? -15.192 -10.619 23.615 1.00 91.25 233 GLU A CA 1
ATOM 1853 C C . GLU A 1 233 ? -15.345 -10.632 22.085 1.00 91.25 233 GLU A C 1
ATOM 1855 O O . GLU A 1 233 ? -15.162 -11.667 21.439 1.00 91.25 233 GLU A O 1
ATOM 1860 N N . ASN A 1 234 ? -15.575 -9.466 21.476 1.00 93.31 234 ASN A N 1
ATOM 1861 C CA . ASN A 1 234 ? -15.738 -9.320 20.032 1.00 93.31 234 ASN A CA 1
ATOM 1862 C C . ASN A 1 234 ? -14.455 -8.922 19.274 1.00 93.31 234 ASN A C 1
ATOM 1864 O O . ASN A 1 234 ? -14.463 -8.871 18.037 1.00 93.31 234 ASN A O 1
ATOM 1868 N N . VAL A 1 235 ? -13.318 -8.708 19.957 1.00 90.31 235 VAL A N 1
ATOM 1869 C CA . VAL A 1 235 ? -12.055 -8.296 19.302 1.00 90.31 235 VAL A CA 1
ATOM 1870 C C . VAL A 1 235 ? -11.608 -9.302 18.243 1.00 90.31 235 VAL A C 1
ATOM 1872 O O . VAL A 1 235 ? -11.149 -8.910 17.167 1.00 90.31 235 VAL A O 1
ATOM 1875 N N . GLU A 1 236 ? -11.740 -10.604 18.501 1.00 86.25 236 GLU A N 1
ATOM 1876 C CA . GLU A 1 236 ? -11.335 -11.624 17.529 1.00 86.25 236 GLU A CA 1
ATOM 1877 C C . GLU A 1 236 ? -12.181 -11.555 16.250 1.00 86.25 236 GLU A C 1
ATOM 1879 O O . GLU A 1 236 ? -11.644 -11.618 15.137 1.00 86.25 236 GLU A O 1
ATOM 1884 N N . ARG A 1 237 ? -13.496 -11.344 16.391 1.00 91.50 237 ARG A N 1
ATOM 1885 C CA . ARG A 1 237 ? -14.399 -11.128 15.256 1.00 91.50 237 ARG A CA 1
ATOM 1886 C C . ARG A 1 237 ? -13.993 -9.886 14.471 1.00 91.50 237 ARG A C 1
ATOM 1888 O O . ARG A 1 237 ? -13.889 -9.953 13.246 1.00 91.50 237 ARG A O 1
ATOM 1895 N N . MET A 1 238 ? -13.674 -8.798 15.168 1.00 90.25 238 MET A N 1
ATOM 1896 C CA . MET A 1 238 ? -13.215 -7.546 14.568 1.00 90.25 238 MET A CA 1
ATOM 1897 C C . MET A 1 238 ? -11.915 -7.739 13.764 1.00 90.25 238 MET A C 1
ATOM 1899 O O . MET A 1 238 ? -11.799 -7.295 12.618 1.00 90.25 238 MET A O 1
ATOM 1903 N N . ILE A 1 239 ? -10.949 -8.484 14.314 1.00 82.81 239 ILE A N 1
ATOM 1904 C CA . ILE A 1 239 ? -9.695 -8.840 13.630 1.00 82.81 239 ILE A CA 1
ATOM 1905 C C . ILE A 1 239 ? -9.973 -9.689 12.383 1.00 82.81 239 ILE A C 1
ATOM 1907 O O . ILE A 1 239 ? -9.396 -9.440 11.319 1.00 82.81 239 ILE A O 1
ATOM 1911 N N . ASN A 1 240 ? -10.851 -10.687 12.488 1.00 88.62 240 ASN A N 1
ATOM 1912 C CA . ASN A 1 240 ? -11.213 -11.551 11.366 1.00 88.62 240 ASN A CA 1
ATOM 1913 C C . ASN A 1 240 ? -11.940 -10.774 10.263 1.00 88.62 240 ASN A C 1
ATOM 1915 O O . ASN A 1 240 ? -11.631 -10.953 9.081 1.00 88.62 240 ASN A O 1
ATOM 1919 N N . PHE A 1 241 ? -12.821 -9.846 10.632 1.00 91.88 241 PHE A N 1
ATOM 1920 C CA . PHE A 1 241 ? -13.477 -8.961 9.681 1.00 91.88 241 PHE A CA 1
ATOM 1921 C C . PHE A 1 241 ? -12.472 -8.035 8.984 1.00 91.88 241 PHE A C 1
ATOM 1923 O O . PHE A 1 241 ? -12.451 -7.979 7.755 1.00 91.88 241 PHE A O 1
ATOM 1930 N N . GLN A 1 242 ? -11.541 -7.415 9.718 1.00 85.81 242 GLN A N 1
ATOM 1931 C CA . GLN A 1 242 ? -10.469 -6.606 9.125 1.00 85.81 242 GLN A CA 1
ATOM 1932 C C . GLN A 1 242 ? -9.609 -7.410 8.133 1.00 85.81 242 GLN A C 1
ATOM 1934 O O . GLN A 1 242 ? -9.254 -6.907 7.065 1.00 85.81 242 GLN A O 1
ATOM 1939 N N . ARG A 1 243 ? -9.281 -8.671 8.448 1.00 87.31 243 ARG A N 1
ATOM 1940 C CA . ARG A 1 243 ? -8.555 -9.565 7.527 1.00 87.31 243 ARG A CA 1
ATOM 1941 C C . ARG A 1 243 ? -9.366 -9.858 6.263 1.00 87.31 243 ARG A C 1
ATOM 1943 O O . ARG A 1 243 ? -8.804 -9.807 5.169 1.00 87.31 243 ARG A O 1
ATOM 1950 N N . LYS A 1 244 ? -10.673 -10.112 6.399 1.00 89.25 244 LYS A N 1
ATOM 1951 C CA . LYS A 1 244 ? -11.594 -10.311 5.266 1.00 89.25 244 LYS A CA 1
ATOM 1952 C C . LYS A 1 244 ? -11.648 -9.069 4.372 1.00 89.25 244 LYS A C 1
ATOM 1954 O O . LYS A 1 244 ? -11.524 -9.199 3.157 1.00 89.25 244 LYS A O 1
ATOM 1959 N N . LEU A 1 245 ? -11.761 -7.876 4.956 1.00 83.56 245 LEU A N 1
ATOM 1960 C CA . LEU A 1 245 ? -11.757 -6.611 4.214 1.00 83.56 245 LEU A CA 1
ATOM 1961 C C . LEU A 1 245 ? -10.452 -6.407 3.437 1.00 83.56 245 LEU A C 1
ATOM 1963 O O . LEU A 1 245 ? -10.499 -6.090 2.252 1.00 83.56 245 LEU A O 1
ATOM 1967 N N . ASN A 1 246 ? -9.300 -6.677 4.061 1.00 83.38 246 ASN A N 1
ATOM 1968 C CA . ASN A 1 246 ? -8.000 -6.582 3.391 1.00 83.38 246 ASN A CA 1
ATOM 1969 C C . ASN A 1 246 ? -7.909 -7.526 2.179 1.00 83.38 246 ASN A C 1
ATOM 1971 O O . ASN A 1 246 ? -7.405 -7.133 1.130 1.00 83.38 246 ASN A O 1
ATOM 1975 N N . TYR A 1 247 ? -8.406 -8.761 2.312 1.00 87.75 247 TYR A N 1
ATOM 1976 C CA . TYR A 1 247 ? -8.449 -9.725 1.209 1.00 87.75 247 TYR A CA 1
ATOM 1977 C C . TYR A 1 247 ? -9.356 -9.246 0.062 1.00 87.75 247 TYR A C 1
ATOM 1979 O O . TYR A 1 247 ? -8.998 -9.339 -1.115 1.00 87.75 247 TYR A O 1
ATOM 1987 N N . LEU A 1 248 ? -10.525 -8.694 0.395 1.00 83.31 248 LEU A N 1
ATOM 1988 C CA . LEU A 1 248 ? -11.466 -8.155 -0.586 1.00 83.31 248 LEU A CA 1
ATOM 1989 C C . LEU A 1 248 ? -10.894 -6.928 -1.312 1.00 83.31 248 LEU A C 1
ATOM 1991 O O . LEU A 1 248 ? -11.001 -6.857 -2.539 1.00 83.31 248 LEU A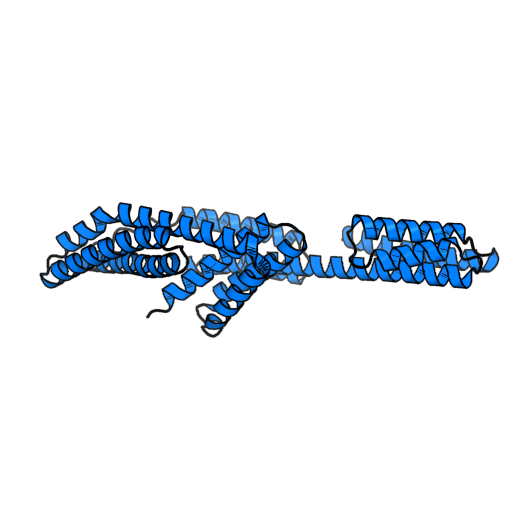 O 1
ATOM 1995 N N . GLU A 1 249 ? -10.225 -6.016 -0.599 1.00 83.19 249 GLU A N 1
ATOM 1996 C CA . GLU A 1 249 ? -9.501 -4.894 -1.211 1.00 83.19 249 GLU A CA 1
ATOM 1997 C C . GLU A 1 249 ? -8.423 -5.410 -2.170 1.00 83.19 249 GLU A C 1
ATOM 1999 O O . GLU A 1 249 ? -8.402 -5.007 -3.332 1.00 83.19 249 GLU A O 1
ATOM 2004 N N . GLU A 1 250 ? -7.561 -6.329 -1.721 1.00 85.75 250 GLU A N 1
ATOM 2005 C CA . GLU A 1 250 ? -6.488 -6.895 -2.546 1.00 85.75 250 GLU A CA 1
ATOM 2006 C C . GLU A 1 250 ? -7.033 -7.537 -3.826 1.00 85.75 250 GLU A C 1
ATOM 2008 O O . GLU A 1 250 ? -6.557 -7.236 -4.921 1.00 85.75 250 GLU A O 1
ATOM 2013 N N . SER A 1 251 ? -8.063 -8.379 -3.717 1.00 85.00 251 SER A N 1
ATOM 2014 C CA . SER A 1 251 ? -8.663 -9.049 -4.879 1.00 85.00 251 SER A CA 1
ATOM 2015 C C . SER A 1 251 ? -9.290 -8.061 -5.874 1.00 85.00 251 SER A C 1
ATOM 2017 O O . SER A 1 251 ? -9.103 -8.188 -7.089 1.00 85.00 251 SER A O 1
ATOM 2019 N N . THR A 1 252 ? -9.974 -7.030 -5.372 1.00 83.38 252 THR A N 1
ATOM 2020 C CA . THR A 1 252 ? -10.605 -5.989 -6.194 1.00 83.38 252 THR A CA 1
ATOM 2021 C C . THR A 1 252 ? -9.551 -5.136 -6.887 1.00 83.38 252 THR A C 1
ATOM 2023 O O . THR A 1 252 ? -9.611 -4.920 -8.100 1.00 83.38 252 THR A O 1
ATOM 2026 N N . LEU A 1 253 ? -8.538 -4.700 -6.138 1.00 81.94 253 LEU A N 1
ATOM 2027 C CA . LEU A 1 253 ? -7.434 -3.906 -6.656 1.00 81.94 253 LEU A CA 1
ATOM 2028 C C . LEU A 1 253 ? -6.632 -4.689 -7.698 1.00 81.94 253 LEU A C 1
ATOM 2030 O O . LEU A 1 253 ? -6.233 -4.113 -8.708 1.00 81.94 253 LEU A O 1
ATOM 2034 N N . ARG A 1 254 ? -6.439 -5.999 -7.497 1.00 88.19 254 ARG A N 1
ATOM 2035 C CA . ARG A 1 254 ? -5.789 -6.885 -8.470 1.00 88.19 254 ARG A CA 1
ATOM 2036 C C . ARG A 1 254 ? -6.570 -6.945 -9.778 1.00 88.19 254 ARG A C 1
ATOM 2038 O O . ARG A 1 254 ? -6.006 -6.676 -10.833 1.00 88.19 254 ARG A O 1
ATOM 2045 N N . SER A 1 255 ? -7.874 -7.204 -9.701 1.00 84.19 255 SER A N 1
ATOM 2046 C CA . SER A 1 255 ? -8.770 -7.220 -10.865 1.00 84.19 255 SER A CA 1
ATOM 2047 C C . SER A 1 255 ? -8.753 -5.886 -11.626 1.00 84.19 255 SER A C 1
ATOM 2049 O O . SER A 1 255 ? -8.655 -5.864 -12.855 1.00 84.19 255 SER A O 1
ATOM 2051 N N . LEU A 1 256 ? -8.786 -4.758 -10.907 1.00 82.06 256 LEU A N 1
ATOM 2052 C CA . LEU A 1 256 ? -8.680 -3.421 -11.499 1.00 82.06 256 LEU A CA 1
ATOM 2053 C C . LEU A 1 256 ? -7.305 -3.162 -12.118 1.00 82.06 256 LEU A C 1
ATOM 2055 O O . LEU A 1 256 ? -7.218 -2.534 -13.171 1.00 82.06 256 LE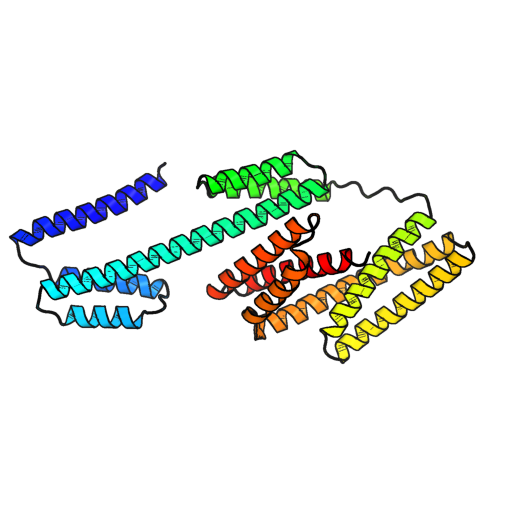U A O 1
ATOM 2059 N N . PHE A 1 257 ? -6.233 -3.630 -11.483 1.00 86.44 257 PHE A N 1
ATOM 2060 C CA . PHE A 1 257 ? -4.877 -3.476 -11.993 1.00 86.44 257 PHE A CA 1
ATOM 2061 C C . PHE A 1 257 ? -4.675 -4.254 -13.298 1.00 86.44 257 PHE A C 1
ATOM 2063 O O . PHE A 1 257 ? -4.144 -3.699 -14.261 1.00 86.44 257 PHE A O 1
ATOM 2070 N N . ASP A 1 258 ? -5.158 -5.495 -13.358 1.00 86.44 258 ASP A N 1
ATOM 2071 C CA . ASP A 1 258 ? -5.033 -6.350 -14.539 1.00 86.44 258 ASP A CA 1
ATOM 2072 C C . ASP A 1 258 ? -5.840 -5.802 -15.733 1.00 86.44 258 ASP A C 1
ATOM 2074 O O . ASP A 1 258 ? -5.392 -5.894 -16.877 1.00 86.44 258 ASP A O 1
ATOM 2078 N N . LYS A 1 259 ? -6.997 -5.169 -15.482 1.00 82.00 259 LYS A N 1
ATOM 2079 C CA . LYS A 1 259 ? -7.844 -4.560 -16.527 1.00 82.00 259 LYS A CA 1
ATOM 2080 C C . LYS A 1 259 ? -7.399 -3.153 -16.935 1.00 82.00 259 LYS A C 1
ATOM 2082 O O . LYS A 1 259 ? -7.402 -2.817 -18.115 1.00 82.00 259 LYS A O 1
ATOM 2087 N N . GLU A 1 260 ? -7.047 -2.313 -15.962 1.00 82.94 260 GLU A N 1
ATOM 2088 C CA . GLU A 1 260 ? -6.916 -0.861 -16.134 1.00 82.94 260 GLU A CA 1
ATOM 2089 C C . GLU A 1 260 ? -5.688 -0.266 -15.415 1.00 82.94 260 GLU A C 1
ATOM 2091 O O . GLU A 1 260 ? -5.692 0.913 -15.060 1.00 82.94 260 GLU A O 1
ATOM 2096 N N . GLY A 1 261 ? -4.607 -1.022 -15.192 1.00 76.75 261 GLY A N 1
ATOM 2097 C CA . GLY A 1 261 ? -3.511 -0.624 -14.291 1.00 76.75 261 GLY A CA 1
ATOM 2098 C C . GLY A 1 261 ? -2.956 0.799 -14.478 1.00 76.75 261 GLY A C 1
ATOM 2099 O O . GLY A 1 261 ? -2.739 1.510 -13.497 1.00 76.75 261 GLY A O 1
ATOM 2100 N N . LYS A 1 262 ? -2.801 1.286 -15.722 1.00 77.06 262 LYS A N 1
ATOM 2101 C CA . LYS A 1 262 ? -2.339 2.667 -15.989 1.00 77.06 262 LYS A CA 1
ATOM 2102 C C . LYS A 1 262 ? -3.352 3.713 -15.509 1.00 77.06 262 LYS A C 1
ATOM 2104 O O . LYS A 1 262 ? -2.956 4.756 -14.985 1.00 77.06 262 LYS A O 1
ATOM 2109 N N . MET A 1 263 ? -4.641 3.433 -15.687 1.00 75.56 263 MET A N 1
ATOM 2110 C CA . MET A 1 263 ? -5.740 4.289 -15.242 1.00 75.56 263 MET A CA 1
ATOM 2111 C C . MET A 1 263 ? -5.889 4.244 -13.721 1.00 75.56 263 MET A C 1
ATOM 2113 O O . MET A 1 263 ? -6.053 5.289 -13.097 1.00 75.56 263 MET A O 1
ATOM 2117 N N . LEU A 1 264 ? -5.751 3.062 -13.112 1.00 79.12 264 LEU A N 1
ATOM 2118 C CA . LEU A 1 264 ? -5.761 2.895 -11.659 1.00 79.12 264 LEU A CA 1
ATOM 2119 C C . LEU A 1 264 ? -4.672 3.746 -10.993 1.00 79.12 264 LEU A C 1
ATOM 2121 O O . LEU A 1 264 ? -4.961 4.508 -10.073 1.00 79.12 264 LEU A O 1
ATOM 2125 N N . VAL A 1 265 ? -3.441 3.707 -11.513 1.00 77.56 265 VAL A N 1
ATOM 2126 C CA . VAL A 1 265 ? -2.347 4.560 -11.020 1.00 77.56 265 VAL A CA 1
ATOM 2127 C C . VAL A 1 265 ? -2.701 6.048 -11.117 1.00 77.56 265 VAL A C 1
ATOM 2129 O O . VAL A 1 265 ? -2.410 6.816 -10.200 1.00 77.56 265 VAL A O 1
ATOM 2132 N N . LEU A 1 266 ? -3.330 6.482 -12.213 1.00 72.06 266 LEU A N 1
ATOM 2133 C CA . LEU A 1 266 ? -3.755 7.874 -12.376 1.00 72.06 266 LEU A CA 1
ATOM 2134 C C . LEU A 1 266 ? -4.832 8.265 -11.349 1.00 72.06 266 LEU A C 1
ATOM 2136 O O . LEU A 1 266 ? -4.718 9.323 -10.731 1.00 72.06 266 LEU A O 1
ATOM 2140 N N . ARG A 1 267 ? -5.836 7.405 -11.127 1.00 73.38 267 ARG A N 1
ATOM 2141 C CA . ARG A 1 267 ? -6.899 7.621 -10.129 1.00 73.38 267 ARG A CA 1
ATOM 2142 C C . ARG A 1 267 ? -6.321 7.760 -8.717 1.00 73.38 267 ARG A C 1
ATOM 2144 O O . ARG A 1 267 ? -6.664 8.711 -8.019 1.00 73.38 267 ARG A O 1
ATOM 2151 N N . LEU A 1 268 ? -5.388 6.886 -8.332 1.00 78.69 268 LEU A N 1
ATOM 2152 C CA . LEU A 1 268 ? -4.726 6.944 -7.021 1.00 78.69 268 LEU A CA 1
ATOM 2153 C C . LEU A 1 268 ? -3.893 8.221 -6.850 1.00 78.69 268 LEU A C 1
ATOM 2155 O O . LEU A 1 268 ? -3.927 8.841 -5.790 1.00 78.69 268 LEU A O 1
ATOM 2159 N N . LYS A 1 269 ? -3.215 8.687 -7.906 1.00 79.19 269 LYS A N 1
ATOM 2160 C CA . LYS A 1 269 ? -2.514 9.980 -7.874 1.00 79.19 269 LYS A CA 1
ATOM 2161 C C . LYS A 1 269 ? -3.454 11.167 -7.688 1.00 79.19 269 LYS A C 1
ATOM 2163 O O . LYS A 1 269 ? -3.120 12.100 -6.966 1.00 79.19 269 LYS A O 1
ATOM 2168 N N . ILE A 1 270 ? -4.617 11.153 -8.337 1.00 74.50 270 ILE A N 1
ATOM 2169 C CA . ILE A 1 270 ? -5.628 12.206 -8.160 1.00 74.50 270 ILE A CA 1
ATOM 2170 C C . ILE A 1 270 ? -6.158 12.195 -6.722 1.00 74.50 270 ILE A C 1
ATOM 2172 O O . ILE A 1 270 ? -6.320 13.262 -6.134 1.00 74.50 270 ILE A O 1
ATOM 2176 N N . ALA A 1 271 ? -6.386 11.013 -6.144 1.00 77.69 271 ALA A N 1
ATOM 2177 C CA . ALA A 1 271 ? -6.773 10.890 -4.742 1.00 77.69 271 ALA A CA 1
ATOM 2178 C C . ALA A 1 271 ? -5.699 11.475 -3.807 1.00 77.69 271 ALA A C 1
ATOM 2180 O O . ALA A 1 271 ? -6.029 12.296 -2.956 1.00 77.69 271 ALA A O 1
ATOM 2181 N N . LEU A 1 272 ? -4.420 11.151 -4.033 1.00 79.12 272 LEU A N 1
ATOM 2182 C CA . LEU A 1 272 ? -3.275 11.672 -3.269 1.00 79.12 272 LEU A CA 1
ATOM 2183 C C . LEU A 1 272 ? -3.182 13.198 -3.240 1.00 79.12 272 LEU A C 1
ATOM 2185 O O . LEU A 1 272 ? -2.891 13.768 -2.191 1.00 79.12 272 LEU A O 1
ATOM 2189 N N . LYS A 1 273 ? -3.496 13.874 -4.352 1.00 80.00 273 LYS A N 1
ATOM 2190 C CA . LYS A 1 273 ? -3.456 15.345 -4.428 1.00 80.00 273 LYS A CA 1
ATOM 2191 C C . LYS A 1 273 ? -4.343 16.045 -3.398 1.00 80.00 273 LYS A C 1
ATOM 2193 O O . LYS A 1 273 ? -4.081 17.191 -3.043 1.00 80.00 273 LYS A O 1
ATOM 2198 N N . LYS A 1 274 ? -5.385 15.378 -2.890 1.00 76.94 274 LYS A N 1
ATOM 2199 C CA . LYS A 1 274 ? -6.265 15.935 -1.847 1.00 76.94 274 LYS A CA 1
ATOM 2200 C C . LYS A 1 274 ? -5.558 16.115 -0.493 1.00 76.94 274 LYS A C 1
ATOM 2202 O O . LYS A 1 274 ? -6.048 16.878 0.343 1.00 76.94 274 LYS A O 1
ATOM 2207 N N . TYR A 1 275 ? -4.414 15.454 -0.304 1.00 75.50 275 TYR A N 1
ATOM 2208 C CA . TYR A 1 275 ? -3.650 15.395 0.946 1.00 75.50 275 TYR A CA 1
ATOM 2209 C C . TYR A 1 275 ? -2.313 16.161 0.877 1.00 75.50 275 TYR A C 1
ATOM 2211 O O . TYR A 1 275 ? -1.632 16.303 1.882 1.00 75.50 275 TYR A O 1
ATOM 2219 N N . GLU A 1 276 ? -1.941 16.728 -0.280 1.00 67.62 276 GLU A N 1
ATOM 2220 C CA . GLU A 1 276 ? -0.658 17.439 -0.475 1.00 67.62 276 GLU A CA 1
ATOM 2221 C C . GLU A 1 276 ? -0.494 18.711 0.385 1.00 67.62 276 GLU A C 1
ATOM 2223 O O . GLU A 1 276 ? 0.607 19.243 0.492 1.00 67.62 276 GLU A O 1
ATOM 2228 N N . LYS A 1 277 ? -1.573 19.227 0.990 1.00 61.41 277 LYS A N 1
ATOM 2229 C CA . LYS A 1 277 ? -1.576 20.513 1.715 1.00 61.41 277 LYS A CA 1
ATOM 2230 C C . LYS A 1 277 ? -1.415 20.397 3.236 1.00 61.41 277 LYS A C 1
ATOM 2232 O O . LYS A 1 277 ? -1.363 21.428 3.901 1.00 61.41 277 LYS A O 1
ATOM 2237 N N . THR A 1 278 ? -1.350 19.190 3.795 1.00 59.12 278 THR A N 1
ATOM 2238 C CA . THR A 1 278 ? -1.284 18.958 5.247 1.00 59.12 278 THR A CA 1
ATOM 2239 C C . THR A 1 278 ? 0.148 18.610 5.679 1.00 59.12 278 THR A C 1
ATOM 2241 O O . THR A 1 278 ? 0.723 17.618 5.239 1.00 59.12 278 THR A O 1
ATOM 2244 N N . THR A 1 279 ? 0.757 19.432 6.545 1.00 54.53 279 THR A N 1
ATOM 2245 C CA . THR A 1 279 ? 2.173 19.321 6.965 1.00 54.53 279 THR A CA 1
ATOM 2246 C C . THR A 1 279 ? 2.504 18.040 7.736 1.00 54.53 279 THR A C 1
ATOM 2248 O O . THR A 1 279 ? 3.637 17.573 7.657 1.00 54.53 279 THR A O 1
ATOM 2251 N N . SER A 1 280 ? 1.543 17.443 8.445 1.00 56.66 280 SER A N 1
ATOM 2252 C CA . SER A 1 280 ? 1.714 16.176 9.176 1.00 56.66 280 SER A CA 1
ATOM 2253 C C . SER A 1 280 ? 1.679 14.934 8.274 1.00 56.66 280 SER A C 1
ATOM 2255 O O . SER A 1 280 ? 2.259 13.906 8.613 1.00 56.66 280 SER A O 1
ATOM 2257 N N . GLU A 1 281 ? 1.038 15.026 7.108 1.00 65.25 281 GLU A N 1
ATOM 2258 C CA . GLU A 1 281 ? 0.787 13.899 6.197 1.00 65.25 281 GLU A CA 1
ATOM 2259 C C . GLU A 1 281 ? 1.777 13.845 5.021 1.00 65.25 281 GLU A C 1
ATOM 2261 O O . GLU A 1 281 ? 1.830 12.850 4.293 1.00 65.25 281 GLU A O 1
ATOM 2266 N N . GLY A 1 282 ? 2.593 14.892 4.849 1.00 69.81 282 GLY A N 1
ATOM 2267 C CA . GLY A 1 282 ? 3.441 15.095 3.670 1.00 69.81 282 GLY A CA 1
ATOM 2268 C C . GLY A 1 282 ? 4.372 13.924 3.342 1.00 69.81 282 GLY A C 1
ATOM 2269 O O . GLY A 1 282 ? 4.524 13.579 2.173 1.00 69.81 282 GLY A O 1
ATOM 2270 N N . ILE A 1 283 ? 4.927 13.249 4.355 1.00 69.06 283 ILE A N 1
ATOM 2271 C CA . ILE A 1 283 ? 5.833 12.104 4.147 1.00 69.06 283 ILE A CA 1
ATOM 2272 C C . ILE A 1 283 ? 5.082 10.893 3.572 1.00 69.06 283 ILE A C 1
ATOM 2274 O O . ILE A 1 283 ? 5.573 10.227 2.662 1.00 69.06 283 ILE A O 1
ATOM 2278 N N . LEU A 1 284 ? 3.875 10.604 4.066 1.00 73.19 284 LEU A N 1
ATOM 2279 C CA . LEU A 1 284 ? 3.059 9.493 3.567 1.00 73.19 284 LEU A CA 1
ATOM 2280 C C . LEU A 1 284 ? 2.592 9.753 2.134 1.00 73.19 284 LEU A C 1
ATOM 2282 O O . LEU A 1 284 ? 2.641 8.855 1.290 1.00 73.19 284 LEU A O 1
ATOM 2286 N N . VAL A 1 285 ? 2.207 10.997 1.846 1.00 80.69 285 VAL A N 1
ATOM 2287 C CA . VAL A 1 285 ? 1.855 11.441 0.494 1.00 80.69 285 VAL A CA 1
ATOM 2288 C C . VAL A 1 285 ? 3.038 11.257 -0.460 1.00 80.69 285 VAL A C 1
ATOM 2290 O O . VAL A 1 285 ? 2.870 10.706 -1.550 1.00 80.69 285 VAL A O 1
ATOM 2293 N N . GLU A 1 286 ? 4.245 11.638 -0.040 1.00 78.31 286 GLU A N 1
ATOM 2294 C CA . GLU A 1 286 ? 5.465 11.477 -0.834 1.00 78.31 286 GLU A CA 1
ATOM 2295 C C . GLU A 1 286 ? 5.786 9.999 -1.109 1.00 78.31 286 GLU A C 1
ATOM 2297 O O . GLU A 1 286 ? 6.016 9.619 -2.259 1.00 78.31 286 GLU A O 1
ATOM 2302 N N . ILE A 1 287 ? 5.735 9.140 -0.083 1.00 75.81 287 ILE A N 1
ATOM 2303 C CA . ILE A 1 287 ? 5.978 7.695 -0.228 1.00 75.81 287 ILE A CA 1
ATOM 2304 C C . ILE A 1 287 ? 4.976 7.079 -1.208 1.00 75.81 287 ILE A C 1
ATOM 2306 O O . ILE A 1 287 ? 5.373 6.352 -2.121 1.00 75.81 287 ILE A O 1
ATOM 2310 N N . ALA A 1 288 ? 3.685 7.372 -1.049 1.00 78.81 288 ALA A N 1
ATOM 2311 C CA . ALA A 1 288 ? 2.651 6.816 -1.911 1.00 78.81 288 ALA A CA 1
ATOM 2312 C C . ALA A 1 288 ? 2.786 7.314 -3.358 1.00 78.81 288 ALA A C 1
ATOM 2314 O O . ALA A 1 288 ? 2.646 6.526 -4.295 1.00 78.81 288 ALA A O 1
ATOM 2315 N N . ASN A 1 289 ? 3.128 8.590 -3.562 1.00 84.44 289 ASN A N 1
ATOM 2316 C CA . ASN A 1 289 ? 3.380 9.120 -4.899 1.00 84.44 289 ASN A CA 1
ATOM 2317 C C . ASN A 1 289 ? 4.608 8.459 -5.552 1.00 84.44 289 ASN A C 1
ATOM 2319 O O . ASN A 1 289 ? 4.540 8.057 -6.715 1.00 84.44 289 ASN A O 1
ATOM 2323 N N . ASN A 1 290 ? 5.690 8.253 -4.795 1.00 81.44 290 ASN A N 1
ATOM 2324 C CA . ASN A 1 290 ? 6.886 7.551 -5.266 1.00 81.44 290 ASN A CA 1
ATOM 2325 C C . ASN A 1 290 ? 6.593 6.090 -5.642 1.00 81.44 290 ASN A C 1
ATOM 2327 O O . ASN A 1 290 ? 7.046 5.622 -6.689 1.00 81.44 290 ASN A O 1
ATOM 2331 N N . GLU A 1 291 ? 5.797 5.370 -4.844 1.00 80.94 291 GLU A N 1
ATOM 2332 C CA . GLU A 1 291 ? 5.360 4.008 -5.179 1.00 80.94 291 GLU A CA 1
ATOM 2333 C C . GLU A 1 291 ? 4.533 3.984 -6.475 1.00 80.94 291 GLU A C 1
ATOM 2335 O O . GLU A 1 291 ? 4.747 3.117 -7.324 1.00 80.94 291 GLU A O 1
ATOM 2340 N N . LEU A 1 292 ? 3.649 4.966 -6.687 1.00 84.31 292 LEU A N 1
ATOM 2341 C CA . LEU A 1 292 ? 2.866 5.083 -7.921 1.00 84.31 292 LEU A CA 1
ATOM 2342 C C . LEU A 1 292 ? 3.722 5.438 -9.143 1.00 84.31 292 LEU A C 1
ATOM 2344 O O . LEU A 1 292 ? 3.447 4.932 -10.231 1.00 84.31 292 LEU A O 1
ATOM 2348 N N . GLU A 1 293 ? 4.757 6.273 -9.006 1.00 82.00 293 GLU A N 1
ATOM 2349 C CA . GLU A 1 293 ? 5.707 6.527 -10.101 1.00 82.00 293 GLU A CA 1
ATOM 2350 C C . GLU A 1 293 ? 6.506 5.275 -10.453 1.00 82.00 293 GLU A C 1
ATOM 2352 O O . GLU A 1 293 ? 6.592 4.900 -11.625 1.00 82.00 293 GLU A O 1
ATOM 2357 N N . LEU A 1 294 ? 7.033 4.581 -9.445 1.00 76.56 294 LEU A N 1
ATOM 2358 C CA . LEU A 1 294 ? 7.757 3.330 -9.645 1.00 76.56 294 LEU A CA 1
ATOM 2359 C C . LEU A 1 294 ? 6.863 2.253 -10.269 1.00 76.56 294 LEU A C 1
ATOM 2361 O O . LEU A 1 294 ? 7.320 1.535 -11.157 1.00 76.56 294 LEU A O 1
ATOM 2365 N N . ALA A 1 295 ? 5.584 2.188 -9.885 1.00 80.31 295 ALA A N 1
ATOM 2366 C CA . ALA A 1 295 ? 4.615 1.293 -10.505 1.00 80.31 295 ALA A CA 1
ATOM 2367 C C . ALA A 1 295 ? 4.485 1.552 -12.012 1.00 80.31 295 ALA A C 1
ATOM 2369 O O . ALA A 1 295 ? 4.557 0.605 -12.792 1.00 80.31 295 ALA A O 1
ATOM 2370 N N . LYS A 1 296 ? 4.374 2.817 -12.455 1.00 80.81 296 LYS A N 1
ATOM 2371 C CA . LYS A 1 296 ? 4.327 3.143 -13.897 1.00 80.81 296 LYS A CA 1
ATOM 2372 C C . LYS A 1 296 ? 5.558 2.638 -14.635 1.00 80.81 296 LYS A C 1
ATOM 2374 O O . LYS A 1 296 ? 5.442 2.132 -15.753 1.00 80.81 296 LYS A O 1
ATOM 2379 N N . VAL A 1 297 ? 6.729 2.790 -14.020 1.00 75.38 297 VAL A N 1
ATOM 2380 C CA . VAL A 1 297 ? 7.977 2.342 -14.629 1.00 75.38 297 VAL A CA 1
ATOM 2381 C C . VAL A 1 297 ? 8.018 0.819 -14.710 1.00 75.38 297 VAL A C 1
ATOM 2383 O O . VAL A 1 297 ? 8.272 0.284 -15.788 1.00 75.38 297 VAL A O 1
ATOM 2386 N N . ASP A 1 298 ? 7.698 0.113 -13.628 1.00 69.94 298 ASP A N 1
ATOM 2387 C CA . ASP A 1 298 ? 7.656 -1.351 -13.611 1.00 69.94 298 ASP A CA 1
ATOM 2388 C C . ASP A 1 298 ? 6.639 -1.904 -14.633 1.00 69.94 298 ASP A C 1
ATOM 2390 O O . ASP A 1 298 ? 6.963 -2.848 -15.353 1.00 69.94 298 ASP A O 1
ATOM 2394 N N . MET A 1 299 ? 5.479 -1.255 -14.812 1.00 79.00 299 MET A N 1
ATOM 2395 C CA . MET A 1 299 ? 4.521 -1.587 -15.880 1.00 79.00 299 MET A CA 1
ATOM 2396 C C . MET A 1 299 ? 5.123 -1.412 -17.281 1.00 79.00 299 MET A C 1
ATOM 2398 O O . MET A 1 299 ? 4.959 -2.280 -18.134 1.00 79.00 299 MET A O 1
ATOM 2402 N N . SER A 1 300 ? 5.841 -0.311 -17.535 1.00 73.31 300 SER A N 1
ATOM 2403 C CA . SER A 1 300 ? 6.495 -0.075 -18.836 1.00 73.31 300 SER A CA 1
ATOM 2404 C C . SER A 1 300 ? 7.593 -1.096 -19.152 1.00 73.31 300 SER A C 1
ATOM 2406 O O . SER A 1 300 ? 7.881 -1.357 -20.316 1.00 73.31 300 SER A O 1
ATOM 2408 N N . LEU A 1 301 ? 8.176 -1.703 -18.114 1.00 68.31 301 LEU A N 1
ATOM 2409 C CA . LEU A 1 301 ? 9.193 -2.749 -18.211 1.00 68.31 301 LEU A CA 1
ATOM 2410 C C . LEU A 1 301 ? 8.598 -4.171 -18.228 1.00 68.31 301 LEU A C 1
ATOM 2412 O O . LEU A 1 301 ? 9.357 -5.139 -18.249 1.00 68.31 301 LEU A O 1
ATOM 2416 N N . GLY A 1 302 ? 7.268 -4.317 -18.183 1.00 74.75 302 GLY A N 1
ATOM 2417 C CA . GLY A 1 302 ? 6.574 -5.610 -18.138 1.00 74.75 302 GLY A CA 1
ATOM 2418 C C . GLY A 1 302 ? 6.649 -6.340 -16.789 1.00 74.75 302 GLY A C 1
ATOM 2419 O O . GLY A 1 302 ? 6.324 -7.522 -16.710 1.00 74.75 302 GLY A O 1
ATOM 2420 N N . ARG A 1 303 ? 7.067 -5.667 -15.709 1.00 76.06 303 ARG A N 1
ATOM 2421 C CA . ARG A 1 303 ? 7.175 -6.222 -14.346 1.00 76.06 303 ARG A CA 1
ATOM 2422 C C . ARG A 1 303 ? 5.861 -6.056 -13.580 1.00 76.06 303 ARG A C 1
ATOM 2424 O O . ARG A 1 303 ? 5.805 -5.386 -12.549 1.00 76.06 303 ARG A O 1
ATOM 2431 N N . ASN A 1 304 ? 4.795 -6.656 -14.103 1.00 79.50 304 ASN A N 1
ATOM 2432 C CA . ASN A 1 304 ? 3.426 -6.405 -13.641 1.00 79.50 304 ASN A CA 1
ATOM 2433 C C . ASN A 1 304 ? 3.196 -6.774 -12.169 1.00 79.50 304 ASN A C 1
ATOM 2435 O O . ASN A 1 304 ? 2.546 -6.015 -11.459 1.00 79.50 304 ASN A O 1
ATOM 2439 N N . GLU A 1 305 ? 3.786 -7.868 -11.680 1.00 80.69 305 GLU A N 1
ATOM 2440 C CA . GLU A 1 305 ? 3.652 -8.267 -10.271 1.00 80.69 305 GLU A CA 1
ATOM 2441 C C . GLU A 1 305 ? 4.288 -7.241 -9.324 1.00 80.69 305 GLU A C 1
ATOM 2443 O O . GLU A 1 305 ? 3.700 -6.831 -8.325 1.00 80.69 305 GLU A O 1
ATOM 2448 N N . THR A 1 306 ? 5.484 -6.754 -9.668 1.00 73.00 306 THR A N 1
ATOM 2449 C CA . THR A 1 306 ? 6.158 -5.712 -8.887 1.00 73.00 306 THR A CA 1
ATOM 2450 C C . THR A 1 306 ? 5.354 -4.418 -8.907 1.00 73.00 306 THR A C 1
ATOM 2452 O O . THR A 1 306 ? 5.156 -3.816 -7.855 1.00 73.00 306 THR A O 1
ATOM 2455 N N . ALA A 1 307 ? 4.844 -4.017 -10.074 1.00 74.12 307 ALA A N 1
ATOM 2456 C CA . ALA A 1 307 ? 3.993 -2.840 -10.201 1.00 74.12 307 ALA A CA 1
ATOM 2457 C C . ALA A 1 307 ? 2.705 -2.955 -9.368 1.00 74.12 307 ALA A C 1
ATOM 2459 O O . ALA A 1 307 ? 2.363 -2.006 -8.661 1.00 74.12 307 ALA A O 1
ATOM 2460 N N . TYR A 1 308 ? 2.043 -4.115 -9.376 1.00 87.75 308 TYR A N 1
ATOM 2461 C CA . TYR A 1 308 ? 0.865 -4.381 -8.550 1.00 87.75 308 TYR A CA 1
ATOM 2462 C C . TYR A 1 308 ? 1.164 -4.192 -7.057 1.00 87.75 308 TYR A C 1
ATOM 2464 O O . TYR A 1 308 ? 0.464 -3.444 -6.377 1.00 87.75 308 TYR A O 1
ATOM 2472 N N . LEU A 1 309 ? 2.255 -4.775 -6.547 1.00 79.44 309 LEU A N 1
ATOM 2473 C CA . LEU A 1 309 ? 2.641 -4.633 -5.136 1.00 79.44 309 LEU A CA 1
ATOM 2474 C C . LEU A 1 309 ? 2.925 -3.180 -4.727 1.00 79.44 309 LEU A C 1
ATOM 2476 O O . LEU A 1 309 ? 2.801 -2.825 -3.553 1.00 79.44 309 LEU A O 1
ATOM 2480 N N . ARG A 1 310 ? 3.350 -2.329 -5.664 1.00 80.38 310 ARG A N 1
ATOM 2481 C CA . ARG A 1 310 ? 3.531 -0.891 -5.418 1.00 80.38 310 ARG A CA 1
ATOM 2482 C C . ARG A 1 310 ? 2.203 -0.146 -5.395 1.00 80.38 310 ARG A C 1
ATOM 2484 O O . ARG A 1 310 ? 1.975 0.650 -4.490 1.00 80.38 310 ARG A O 1
ATOM 2491 N N . VAL A 1 311 ? 1.311 -0.456 -6.337 1.00 84.88 311 VAL A N 1
ATOM 2492 C CA . VAL A 1 311 ? -0.061 0.074 -6.372 1.00 84.88 311 VAL A CA 1
ATOM 2493 C C . VAL A 1 311 ? -0.818 -0.287 -5.094 1.00 84.88 311 VAL A C 1
ATOM 2495 O O . VAL A 1 311 ? -1.433 0.589 -4.493 1.00 84.88 311 VAL A O 1
ATOM 2498 N N . LEU A 1 312 ? -0.698 -1.530 -4.623 1.00 82.50 312 LEU A N 1
ATOM 2499 C CA . LEU A 1 312 ? -1.293 -1.986 -3.367 1.00 82.50 312 LEU A CA 1
ATOM 2500 C C . LEU A 1 312 ? -0.772 -1.202 -2.158 1.00 82.50 312 LEU A C 1
ATOM 2502 O O . LEU A 1 312 ? -1.554 -0.740 -1.330 1.00 82.50 312 LEU A O 1
ATOM 2506 N N . ARG A 1 313 ? 0.546 -0.996 -2.066 1.00 78.00 313 ARG A N 1
ATOM 2507 C CA . ARG A 1 313 ? 1.141 -0.189 -0.990 1.00 78.00 313 ARG A CA 1
ATOM 2508 C C . ARG A 1 313 ? 0.661 1.259 -1.017 1.00 78.00 313 ARG A C 1
ATOM 2510 O O . ARG A 1 313 ? 0.290 1.784 0.028 1.00 78.00 313 ARG A O 1
ATOM 2517 N N . ALA A 1 314 ? 0.625 1.884 -2.192 1.00 80.25 314 ALA A N 1
ATOM 2518 C CA . ALA A 1 314 ? 0.112 3.242 -2.337 1.00 80.25 314 ALA A CA 1
ATOM 2519 C C . ALA A 1 314 ? -1.378 3.339 -1.966 1.00 80.25 314 ALA A C 1
ATOM 2521 O O . ALA A 1 314 ? -1.750 4.253 -1.236 1.00 80.25 314 ALA A O 1
ATOM 2522 N N . SER A 1 315 ? -2.206 2.376 -2.394 1.00 81.50 315 SER A N 1
ATOM 2523 C CA . SER A 1 315 ? -3.629 2.283 -2.020 1.00 81.50 315 SER A CA 1
ATOM 2524 C C . SER A 1 315 ? -3.807 2.266 -0.503 1.00 81.50 315 SER A C 1
ATOM 2526 O O . SER A 1 315 ? -4.565 3.062 0.043 1.00 81.50 315 SER A O 1
ATOM 2528 N N . ARG A 1 316 ? -3.020 1.443 0.201 1.00 78.75 316 ARG A N 1
ATOM 2529 C CA . ARG A 1 316 ? -3.065 1.348 1.667 1.00 78.75 316 ARG A CA 1
ATOM 2530 C C . ARG A 1 316 ? -2.701 2.648 2.370 1.00 78.75 316 ARG A C 1
ATOM 2532 O O . ARG A 1 316 ? -3.344 2.998 3.357 1.00 78.75 316 ARG A O 1
ATOM 2539 N N . ILE A 1 317 ? -1.688 3.362 1.876 1.00 75.44 317 ILE A N 1
ATOM 2540 C CA . ILE A 1 317 ? -1.312 4.667 2.433 1.00 75.44 317 ILE A CA 1
ATOM 2541 C C . ILE A 1 317 ? -2.445 5.677 2.221 1.00 75.44 317 ILE A C 1
ATOM 2543 O O . ILE A 1 317 ? -2.797 6.391 3.153 1.00 75.44 317 ILE A O 1
ATOM 2547 N N . ILE A 1 318 ? -3.066 5.700 1.039 1.00 77.75 318 ILE A N 1
ATOM 2548 C CA . ILE A 1 318 ? -4.218 6.571 0.754 1.00 77.75 318 ILE A CA 1
ATOM 2549 C C . ILE A 1 318 ? -5.400 6.232 1.666 1.00 77.75 318 ILE A C 1
ATOM 2551 O O . ILE A 1 318 ? -5.999 7.132 2.246 1.00 77.75 318 ILE A O 1
ATOM 2555 N N . GLY A 1 319 ? -5.709 4.944 1.837 1.00 72.38 319 GLY A N 1
ATOM 2556 C CA . GLY A 1 319 ? -6.762 4.491 2.744 1.00 72.38 319 GLY A CA 1
ATOM 2557 C C . GLY A 1 319 ? -6.477 4.855 4.204 1.00 72.38 319 GLY A C 1
ATOM 2558 O O . GLY A 1 319 ? -7.386 5.224 4.940 1.00 72.38 319 GLY A O 1
ATOM 2559 N N . TYR A 1 320 ? -5.215 4.805 4.640 1.00 74.94 320 TYR A N 1
ATOM 2560 C CA . TYR A 1 320 ? -4.812 5.317 5.952 1.00 74.94 320 TYR A CA 1
ATOM 2561 C C . TYR A 1 320 ? -5.046 6.829 6.073 1.00 74.94 320 TYR A C 1
ATOM 2563 O O . TYR A 1 320 ? -5.750 7.240 6.987 1.00 74.94 320 TYR A O 1
ATOM 2571 N N . LEU A 1 321 ? -4.532 7.625 5.128 1.00 73.44 321 LEU A N 1
ATOM 2572 C CA . LEU A 1 321 ? -4.680 9.087 5.117 1.00 73.44 321 LEU A CA 1
ATOM 2573 C C . LEU A 1 321 ? -6.145 9.531 5.117 1.00 73.44 321 LEU A C 1
ATOM 2575 O O . LEU A 1 321 ? -6.488 10.538 5.721 1.00 73.44 321 LEU A O 1
ATOM 2579 N N . TYR A 1 322 ? -7.023 8.784 4.446 1.00 72.38 322 TYR A N 1
ATOM 2580 C CA . TYR A 1 322 ? -8.457 9.042 4.503 1.00 72.38 322 TYR A CA 1
ATOM 2581 C C . TYR A 1 322 ? -9.013 8.822 5.918 1.00 72.38 322 TYR A C 1
ATOM 2583 O O . TYR A 1 322 ? -9.727 9.677 6.428 1.00 72.38 322 TYR A O 1
ATOM 2591 N N . ARG A 1 323 ? -8.675 7.695 6.559 1.00 65.75 323 ARG A N 1
ATOM 2592 C CA . ARG A 1 323 ? -9.201 7.314 7.883 1.00 65.75 323 ARG A CA 1
ATOM 2593 C C . ARG A 1 323 ? -8.751 8.232 9.014 1.00 65.75 323 ARG A C 1
ATOM 2595 O O . ARG A 1 323 ? -9.453 8.337 10.005 1.00 65.75 323 ARG A O 1
ATOM 2602 N N . THR A 1 324 ? -7.590 8.866 8.889 1.00 66.12 324 THR A N 1
ATOM 2603 C CA . THR A 1 324 ? -7.042 9.746 9.932 1.00 66.12 324 THR A CA 1
ATOM 2604 C C . THR A 1 324 ? -7.484 11.203 9.817 1.00 66.12 324 THR A C 1
ATOM 2606 O O . THR A 1 324 ? -7.029 12.021 10.607 1.00 66.12 324 THR A O 1
ATOM 2609 N N . ARG A 1 325 ? -8.310 11.549 8.820 1.00 63.09 325 ARG A N 1
ATOM 2610 C CA . ARG A 1 325 ? -8.723 12.934 8.538 1.00 63.09 325 ARG A CA 1
ATOM 2611 C C . ARG A 1 325 ? -10.157 13.265 8.949 1.00 63.09 325 ARG A C 1
ATOM 2613 O O . ARG A 1 325 ? -10.539 14.425 8.840 1.00 63.09 325 ARG A O 1
ATOM 2620 N N . GLU A 1 326 ? -10.943 12.274 9.360 1.00 44.94 326 GLU A N 1
ATOM 2621 C CA . GLU A 1 326 ? -12.242 12.503 10.002 1.00 44.94 326 GLU A CA 1
ATOM 2622 C C . GLU A 1 326 ? -12.013 12.754 11.504 1.00 44.94 326 GLU A C 1
ATOM 2624 O O . GLU A 1 326 ? -12.275 11.893 12.335 1.00 44.94 326 GLU A O 1
ATOM 2629 N N . GLU A 1 327 ? -11.465 13.935 11.815 1.00 39.56 327 GLU A N 1
ATOM 2630 C CA . GLU A 1 327 ? -11.604 14.644 13.100 1.00 39.56 327 GLU A CA 1
ATOM 2631 C C . GLU A 1 327 ? -11.949 16.113 12.824 1.00 39.56 327 GLU A C 1
ATOM 2633 O O . GLU A 1 327 ? -11.199 16.773 12.060 1.00 39.56 327 GLU A O 1
#

Radius of gyration: 29.71 Å; chains: 1; bounding box: 71×32×87 Å

Secondary structure (DSSP, 8-state):
-HHHHHHHHHHHHHHHHHHHHHHHHHTT---HHHHHHHHHHHHHHHHHTT-TTHHHHHHHHHHHHH---HHHHHHHHHHHHHHHHHHHHHHHHHHHHHHHHHHHHHHHHHHHHHHHTT-HHHHHHHHHHHHHHHTT-HHHHHHHHHHHHHHHHHHHHT----PPPS-HHHHHHHHHHHHHHHHHHHHHHHHHS-HHHHHHHHHHHHHHHHHHHHHHHHHHTT-HHHHHHHHHHTHHHHHHHHHHHHHHHHHHHHHHHHHHHHHHHHHHHHHHGGGTT-TTTHHHHHHHHHHHHHHHHHHHTT-HHHHHHHHHHHHHHHHHHHHT---

Sequence (327 aa):
MVGIFRRVFSIVSFIFLMASFAYATYNAGYDVRGLVAISENSYSICERLKYEDLKELEDIVKEIKGVRDPLKALYLSSTIGDLAVSYLRRLELKRNSLNKLKVEGVSSRIEYYALILGDRELVIEARNARKAFERGDLNASLETLEIANSLLLKKIADLPVLTPQSDPLARIKFLETKYNATLHYAIQVAIALPENGSKDVNNEVYYIQELLDDVATLEGEGRYLEALTELEENVERMINFQRKLNYLEESTLRSLFDKEGKMLVLRLKIALKKYEKTTSEGILVEIANNELELAKVDMSLGRNETAYLRVLRASRIIGYLYRTREE